Protein AF-A0A1S3XEK7-F1 (afdb_monomer)

pLDDT: mean 74.73, std 27.04, range [24.09, 97.88]

Secondary structure (DSSP, 8-state):
--SHHHHHHHHHHHHHHHH-TTHHHHTT-SSS-TTS------SSS-S---TT--SSS--TTS---EEE--GGGTTT--SEEEETTEEEEEEE--TTSSSS-SSP-EEEE-GGGSHHHHHHT-EEEE-HHHHHTTHHHHTT--SEEEE---TTS--GGGSTT------EEE-TTT--EEETTEEE--PPPS--SSSTTT---

Nearest PDB structures (foldseek):
  8hcn-assembly1_K  TM=9.826E-01  e=4.282E-17  Klebsiella pneumoniae
  1ejr-assembly1_C  TM=9.913E-01  e=5.909E-17  Klebsiella aerogenes
  1ejs-assembly1_C  TM=9.909E-01  e=7.645E-17  Klebsiella aerogenes
  1ejt-assembly1_C  TM=9.911E-01  e=9.274E-17  Klebsiella aerogenes
  1eju-assembly1_C  TM=9.910E-01  e=1.055E-16  Klebsiella aerogenes

Structure (mmCIF, N/CA/C/O backbone):
data_AF-A0A1S3XEK7-F1
#
_entry.id   AF-A0A1S3XEK7-F1
#
loop_
_atom_site.group_PDB
_atom_site.id
_atom_site.type_symbol
_atom_site.label_atom_id
_atom_site.label_alt_id
_atom_site.label_comp_id
_atom_site.label_asym_id
_atom_site.label_entity_id
_atom_site.label_seq_id
_atom_site.pdbx_PDB_ins_code
_atom_site.Cartn_x
_atom_site.Cartn_y
_atom_site.Cartn_z
_atom_site.occupancy
_atom_site.B_iso_or_equiv
_atom_site.auth_seq_id
_atom_site.auth_comp_id
_atom_site.auth_asym_id
_atom_site.auth_atom_id
_atom_site.pdbx_PDB_model_num
ATOM 1 N N . MET A 1 1 ? -27.966 4.116 4.583 1.00 33.41 1 MET A N 1
ATOM 2 C CA . MET A 1 1 ? -27.633 2.782 5.136 1.00 33.41 1 MET A CA 1
ATOM 3 C C . MET A 1 1 ? -26.175 2.331 4.922 1.00 33.41 1 MET A C 1
ATOM 5 O O . MET A 1 1 ? -25.874 1.219 5.317 1.00 33.41 1 MET A O 1
ATOM 9 N N . SER A 1 2 ? -25.241 3.147 4.391 1.00 30.66 2 SER A N 1
ATOM 10 C CA . SER A 1 2 ? -23.849 2.700 4.120 1.00 30.66 2 SER A CA 1
ATOM 11 C C . SER A 1 2 ? -22.734 3.461 4.865 1.00 30.66 2 SER A C 1
ATOM 13 O O . SER A 1 2 ? -21.561 3.276 4.548 1.00 30.66 2 SER A O 1
ATOM 15 N N . SER A 1 3 ? -23.076 4.343 5.813 1.00 28.08 3 SER A N 1
ATOM 16 C CA . SER A 1 3 ? -22.094 5.154 6.564 1.00 28.08 3 SER A CA 1
ATOM 17 C C . SER A 1 3 ? -21.688 4.497 7.894 1.00 28.08 3 SER A C 1
ATOM 19 O O . SER A 1 3 ? -20.526 4.533 8.288 1.00 28.08 3 SER A O 1
ATOM 21 N N . SER A 1 4 ? -22.626 3.806 8.547 1.00 29.47 4 SER A N 1
ATOM 22 C CA . SER A 1 4 ? -22.470 3.236 9.891 1.00 29.47 4 SER A CA 1
ATOM 23 C C . SER A 1 4 ? -21.501 2.050 9.944 1.00 29.47 4 SER A C 1
ATOM 25 O O . SER A 1 4 ? -20.769 1.894 10.913 1.00 29.47 4 SER A O 1
ATOM 27 N N . THR A 1 5 ? -21.434 1.242 8.882 1.00 31.62 5 THR A N 1
ATOM 28 C CA . THR A 1 5 ? -20.577 0.045 8.818 1.00 31.62 5 THR A CA 1
ATOM 29 C C . THR A 1 5 ? -19.085 0.394 8.777 1.00 31.62 5 THR A C 1
ATOM 31 O O . THR A 1 5 ? -18.277 -0.289 9.396 1.00 31.62 5 THR A O 1
ATOM 34 N N . LYS A 1 6 ? -18.719 1.511 8.129 1.00 28.88 6 LYS A N 1
ATOM 35 C CA . LYS A 1 6 ? -17.324 1.984 8.057 1.00 28.88 6 LYS A CA 1
ATOM 36 C C . LYS A 1 6 ? -16.816 2.533 9.396 1.00 28.88 6 LYS A C 1
ATOM 38 O O . LYS A 1 6 ? -15.627 2.449 9.692 1.00 28.88 6 LYS A O 1
ATOM 43 N N . PHE A 1 7 ? -17.711 3.077 10.221 1.00 29.92 7 PHE A N 1
ATOM 44 C CA . PHE A 1 7 ? -17.360 3.604 11.541 1.00 29.92 7 PHE A CA 1
ATOM 45 C C . PHE A 1 7 ? -17.048 2.472 12.536 1.00 29.92 7 PHE A C 1
ATOM 47 O O . PHE A 1 7 ? -16.071 2.550 13.278 1.00 29.92 7 PHE A O 1
ATOM 54 N N . VAL A 1 8 ? -17.810 1.372 12.474 1.00 35.12 8 VAL A N 1
ATOM 55 C CA . VAL A 1 8 ? -17.628 0.184 13.330 1.00 35.12 8 VAL A CA 1
ATOM 56 C C . VAL A 1 8 ? -16.289 -0.517 13.060 1.00 35.12 8 VAL A C 1
ATOM 58 O O . VAL A 1 8 ? -15.579 -0.844 14.009 1.00 35.12 8 VAL A O 1
ATOM 61 N N . GLU A 1 9 ? -15.882 -0.667 11.794 1.00 31.70 9 GLU A N 1
ATOM 62 C CA . GLU A 1 9 ? -14.559 -1.220 11.444 1.00 31.70 9 GLU A CA 1
ATOM 63 C C . GLU A 1 9 ? -13.402 -0.351 11.970 1.00 31.70 9 GLU A C 1
ATOM 65 O O . GLU A 1 9 ? -12.377 -0.871 12.413 1.00 31.70 9 GLU A O 1
ATOM 70 N N . THR A 1 10 ? -13.586 0.973 11.995 1.00 32.81 10 THR A N 1
ATOM 71 C CA . THR A 1 10 ? -12.558 1.921 12.451 1.00 32.81 10 THR A CA 1
ATOM 72 C C . THR A 1 10 ? -12.412 1.913 13.981 1.00 32.81 10 THR A C 1
ATOM 74 O O . THR A 1 10 ? -11.294 1.907 14.494 1.00 32.81 10 THR A O 1
ATOM 77 N N . CYS A 1 11 ? -13.516 1.841 14.734 1.00 31.38 11 CYS A N 1
ATOM 78 C CA . CYS A 1 11 ? -13.481 1.783 16.202 1.00 31.38 11 CYS A CA 1
ATOM 79 C C . CYS A 1 11 ? -12.930 0.450 16.747 1.00 31.38 11 CYS A C 1
ATOM 81 O O . CYS A 1 11 ? -12.238 0.453 17.766 1.00 31.38 11 CYS A O 1
ATOM 83 N N . ILE A 1 12 ? -13.181 -0.677 16.064 1.00 38.84 12 ILE A N 1
ATOM 84 C CA . ILE A 1 12 ? -12.613 -1.990 16.429 1.00 38.84 12 ILE A CA 1
ATOM 85 C C . ILE A 1 12 ? -11.087 -1.981 16.273 1.00 38.84 12 ILE A C 1
ATOM 87 O O . ILE A 1 12 ? -10.377 -2.438 17.170 1.00 38.84 12 ILE A O 1
ATOM 91 N N . ALA A 1 13 ? -10.572 -1.400 15.183 1.00 33.53 13 ALA A N 1
ATOM 92 C CA . ALA A 1 13 ? -9.133 -1.260 14.973 1.00 33.53 13 ALA A CA 1
ATOM 93 C C . ALA A 1 13 ? -8.474 -0.417 16.082 1.00 33.53 13 ALA A C 1
ATOM 95 O O . ALA A 1 13 ? -7.437 -0.806 16.614 1.00 33.53 13 ALA A O 1
ATOM 96 N N . ILE A 1 14 ? -9.106 0.688 16.498 1.00 38.00 14 ILE A N 1
ATOM 97 C CA . ILE A 1 14 ? -8.559 1.588 17.529 1.00 38.00 14 ILE A CA 1
ATOM 98 C C . ILE A 1 14 ? -8.559 0.936 18.924 1.00 38.00 14 ILE A C 1
ATOM 100 O O . ILE A 1 14 ? -7.587 1.088 19.664 1.00 38.00 14 ILE A O 1
ATOM 104 N N . LYS A 1 15 ? -9.584 0.151 19.284 1.00 35.88 15 LYS A N 1
ATOM 105 C CA . LYS A 1 15 ? -9.630 -0.515 20.598 1.00 35.88 15 LYS A CA 1
ATOM 106 C C . LYS A 1 15 ? -8.654 -1.693 20.716 1.00 35.88 15 LYS A C 1
ATOM 108 O O . LYS A 1 15 ? -8.066 -1.896 21.776 1.00 35.88 15 LYS A O 1
ATOM 113 N N . LEU A 1 16 ? -8.409 -2.415 19.618 1.00 34.44 16 LEU A N 1
ATOM 114 C CA . LEU A 1 16 ? -7.315 -3.394 19.532 1.00 34.44 16 LEU A CA 1
ATOM 115 C C . LEU A 1 16 ? -5.938 -2.721 19.666 1.00 34.44 16 LEU A C 1
ATOM 117 O O . LEU A 1 16 ? -5.034 -3.287 20.273 1.00 34.44 16 LEU A O 1
ATOM 121 N N . LEU A 1 17 ? -5.791 -1.487 19.178 1.00 36.00 17 LEU A N 1
ATOM 122 C CA . LEU A 1 17 ? -4.571 -0.689 19.320 1.00 36.00 17 LEU A CA 1
ATOM 123 C C . LEU A 1 17 ? -4.304 -0.222 20.768 1.00 36.00 17 LEU A C 1
ATOM 125 O O . LEU A 1 17 ? -3.143 -0.177 21.171 1.00 36.00 17 LEU A O 1
ATOM 129 N N . GLU A 1 18 ? -5.330 0.056 21.583 1.00 33.62 18 GLU A N 1
ATOM 130 C CA . GLU A 1 18 ? -5.148 0.464 22.993 1.00 33.62 18 GLU A CA 1
ATOM 131 C C . GLU A 1 18 ? -4.787 -0.694 23.943 1.00 33.62 18 GLU A C 1
ATOM 133 O O . GLU A 1 18 ? -4.050 -0.488 24.913 1.00 33.62 18 GLU A O 1
ATOM 138 N N . SER A 1 19 ? -5.232 -1.924 23.659 1.00 33.44 19 SER A N 1
ATOM 139 C CA . SER A 1 19 ? -4.828 -3.115 24.428 1.00 33.44 19 SER A CA 1
ATOM 140 C C . SER A 1 19 ? -3.417 -3.612 24.087 1.00 33.44 19 SER A C 1
ATOM 142 O O . SER A 1 19 ? -2.831 -4.367 24.862 1.00 33.44 19 SER A O 1
ATOM 144 N N . LEU A 1 20 ? -2.823 -3.146 22.982 1.00 33.88 20 LEU A N 1
ATOM 145 C CA . LEU A 1 20 ? -1.442 -3.437 22.607 1.00 33.88 20 LEU A CA 1
ATOM 146 C C . LEU A 1 20 ? -0.503 -2.263 22.925 1.00 33.88 20 LEU A C 1
ATOM 148 O O . LEU A 1 20 ? 0.127 -1.671 22.049 1.00 33.88 20 LEU A O 1
ATOM 152 N N . LYS A 1 21 ? -0.238 -2.047 24.219 1.00 28.47 21 LYS A N 1
ATOM 153 C CA . LYS A 1 21 ? 0.948 -1.290 24.686 1.00 28.47 21 LYS A CA 1
ATOM 154 C C . LYS A 1 21 ? 2.297 -1.925 24.266 1.00 28.47 21 LYS A C 1
ATOM 156 O O . LYS A 1 21 ? 3.353 -1.417 24.621 1.00 28.47 21 LYS A O 1
ATOM 161 N N . VAL A 1 22 ? 2.269 -3.003 23.476 1.00 29.80 22 VAL A N 1
ATOM 162 C CA . VAL A 1 22 ? 3.425 -3.721 22.916 1.00 29.80 22 VAL A CA 1
ATOM 163 C C . VAL A 1 22 ? 3.725 -3.317 21.455 1.00 29.80 22 VAL A C 1
ATOM 165 O O . VAL A 1 22 ? 4.853 -3.480 20.996 1.00 29.80 22 VAL A O 1
ATOM 168 N N . VAL A 1 23 ? 2.786 -2.699 20.720 1.00 32.09 23 VAL A N 1
ATOM 169 C CA . VAL A 1 23 ? 2.942 -2.462 19.261 1.00 32.09 23 VAL A CA 1
ATOM 170 C C . VAL A 1 23 ? 3.933 -1.354 18.904 1.00 32.09 23 VAL A C 1
ATOM 172 O O . VAL A 1 23 ? 4.535 -1.404 17.833 1.00 32.09 23 VAL A O 1
ATOM 175 N N . ILE A 1 24 ? 4.205 -0.408 19.807 1.00 29.20 24 ILE A N 1
ATOM 176 C CA . ILE A 1 24 ? 5.225 0.626 19.556 1.00 29.20 24 ILE A CA 1
ATOM 177 C C . ILE A 1 24 ? 6.644 0.022 19.567 1.00 29.20 24 ILE A C 1
ATOM 179 O O . ILE A 1 24 ? 7.537 0.539 18.901 1.00 29.20 24 ILE A O 1
ATOM 183 N N . LEU A 1 25 ? 6.847 -1.125 20.228 1.00 25.56 25 LEU A N 1
ATOM 184 C CA . LEU A 1 25 ? 8.133 -1.830 20.230 1.00 25.56 25 LEU A CA 1
ATOM 185 C C . LEU A 1 25 ? 8.251 -2.890 19.119 1.00 25.56 25 LEU A C 1
ATOM 187 O O . LEU A 1 25 ? 9.360 -3.263 18.741 1.00 25.56 25 LEU A O 1
ATOM 191 N N . SER A 1 26 ? 7.136 -3.350 18.544 1.00 26.06 26 SER A N 1
ATOM 192 C CA . SER A 1 26 ? 7.134 -4.402 17.514 1.00 26.06 26 SER A CA 1
ATOM 193 C C . SER A 1 26 ? 7.458 -3.917 16.096 1.00 26.06 26 SER A C 1
ATOM 195 O O . SER A 1 26 ? 7.700 -4.743 15.219 1.00 26.06 26 SER A O 1
ATOM 197 N N . PHE A 1 27 ? 7.540 -2.605 15.858 1.00 28.20 27 PHE A N 1
ATOM 198 C CA . PHE A 1 27 ? 7.990 -2.053 14.570 1.00 28.20 27 PHE A CA 1
ATOM 199 C C . PHE A 1 27 ? 9.518 -1.909 14.448 1.00 28.20 27 PHE A C 1
ATOM 201 O O . PHE A 1 27 ? 10.033 -1.645 13.365 1.00 28.20 27 PHE A O 1
ATOM 208 N N . VAL A 1 28 ? 10.264 -2.165 15.530 1.00 28.28 28 VAL A N 1
ATOM 209 C CA . VAL A 1 28 ? 11.740 -2.094 15.585 1.00 28.28 28 VAL A CA 1
ATOM 210 C C . VAL A 1 28 ? 12.424 -3.256 14.829 1.00 28.28 28 VAL A C 1
ATOM 212 O O . VAL A 1 28 ? 13.635 -3.254 14.615 1.00 28.28 28 VAL A O 1
ATOM 215 N N . ILE A 1 29 ? 11.671 -4.243 14.341 1.00 26.50 29 ILE A N 1
ATOM 216 C CA . ILE A 1 29 ? 12.210 -5.490 13.783 1.00 26.50 29 ILE A CA 1
ATOM 217 C C . ILE A 1 29 ? 12.007 -5.555 12.262 1.00 26.50 29 ILE A C 1
ATOM 219 O O . ILE A 1 29 ? 11.278 -6.406 11.773 1.00 26.50 29 ILE A O 1
ATOM 223 N N . ILE A 1 30 ? 12.641 -4.675 11.482 1.00 30.67 30 ILE A N 1
ATOM 224 C CA . ILE A 1 30 ? 12.821 -4.937 10.032 1.00 30.67 30 ILE A CA 1
ATOM 225 C C . ILE A 1 30 ? 14.279 -4.758 9.571 1.00 30.67 30 ILE A C 1
ATOM 227 O O . ILE A 1 30 ? 14.664 -5.342 8.565 1.00 30.67 30 ILE A O 1
ATOM 231 N N . VAL A 1 31 ? 15.155 -4.090 10.336 1.00 27.31 31 VAL A N 1
ATOM 232 C CA . VAL A 1 31 ? 16.561 -3.888 9.908 1.00 27.31 31 VAL A CA 1
ATOM 233 C C . VAL A 1 31 ? 17.585 -4.771 10.649 1.00 27.31 31 VAL A C 1
ATOM 235 O O . VAL A 1 31 ? 18.685 -4.962 10.146 1.00 27.31 31 VAL A O 1
ATOM 238 N N . LEU A 1 32 ? 17.239 -5.418 11.772 1.00 24.09 32 LEU A N 1
ATOM 239 C CA . LEU A 1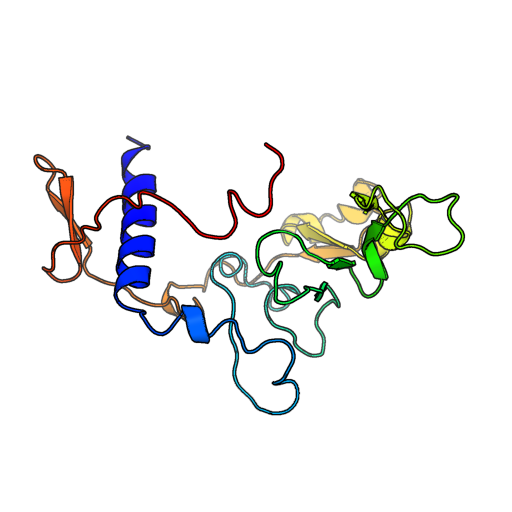 32 ? 18.185 -6.265 12.537 1.00 24.09 32 LEU A CA 1
ATOM 240 C C . LEU A 1 32 ? 17.813 -7.753 12.656 1.00 24.09 32 LEU A C 1
ATOM 242 O O . LEU A 1 32 ? 18.533 -8.510 13.301 1.00 24.09 32 LEU A O 1
ATOM 246 N N . LYS A 1 33 ? 16.732 -8.216 12.016 1.00 26.70 33 LYS A N 1
ATOM 247 C CA . LYS A 1 33 ? 16.270 -9.614 12.136 1.00 26.70 33 LYS A CA 1
ATOM 248 C C . LYS A 1 33 ? 16.207 -10.353 10.802 1.00 26.70 33 LYS A C 1
ATOM 250 O O . LYS A 1 33 ? 15.318 -11.153 10.554 1.00 26.70 33 LYS A O 1
ATOM 255 N N . ALA A 1 34 ? 17.227 -10.136 9.974 1.00 28.00 34 ALA A N 1
ATOM 256 C CA . ALA A 1 34 ? 17.524 -10.984 8.820 1.00 28.00 34 ALA A CA 1
ATOM 257 C C . ALA A 1 34 ? 18.164 -12.346 9.205 1.00 28.00 34 ALA A C 1
ATOM 259 O O . ALA A 1 34 ? 18.600 -13.075 8.321 1.00 28.00 34 ALA A O 1
ATOM 260 N N . LEU A 1 35 ? 18.220 -12.715 10.497 1.00 29.91 35 LEU A N 1
ATOM 261 C CA . LEU A 1 35 ? 18.804 -13.985 10.973 1.00 29.91 35 LEU A CA 1
ATOM 262 C C . LEU A 1 35 ? 17.929 -14.797 11.946 1.00 29.91 35 LEU A C 1
ATOM 264 O O . LEU A 1 35 ? 18.401 -15.779 12.510 1.00 29.91 35 LEU A O 1
ATOM 268 N N . SER A 1 36 ? 16.656 -14.458 12.161 1.00 26.69 36 SER A N 1
ATOM 269 C CA . SER A 1 36 ? 15.801 -15.303 13.004 1.00 26.69 36 SER A CA 1
ATOM 270 C C . SER A 1 36 ? 14.335 -15.154 12.628 1.00 26.69 36 SER A C 1
ATOM 272 O O . SER A 1 36 ? 13.773 -14.067 12.715 1.00 26.69 36 SER A O 1
ATOM 274 N N . SER A 1 37 ? 13.764 -16.272 12.175 1.00 36.97 37 SER A N 1
ATOM 275 C CA . SER A 1 37 ? 12.335 -16.572 12.087 1.00 36.97 37 SER A CA 1
ATOM 276 C C . SER A 1 37 ? 11.476 -15.708 13.016 1.00 36.97 37 SER A C 1
ATOM 278 O O . SER A 1 37 ? 11.526 -15.907 14.223 1.00 36.97 37 SER A O 1
ATOM 280 N N . GLU A 1 38 ? 10.689 -14.785 12.456 1.00 31.55 38 GLU A N 1
ATOM 281 C CA . GLU A 1 38 ? 9.268 -14.564 12.780 1.00 31.55 38 GLU A CA 1
ATOM 282 C C . GLU A 1 38 ? 8.710 -13.353 12.021 1.00 31.55 38 GLU A C 1
ATOM 284 O O . GLU A 1 38 ? 9.381 -12.347 11.799 1.00 31.55 38 GLU A O 1
ATOM 289 N N . LYS A 1 39 ? 7.474 -13.519 11.544 1.00 33.12 39 LYS A N 1
ATOM 290 C CA . LYS A 1 39 ? 6.800 -12.708 10.526 1.00 33.12 39 LYS A CA 1
ATOM 291 C C . LYS A 1 39 ? 5.997 -11.581 11.182 1.00 33.12 39 LYS A C 1
ATOM 293 O O . LYS A 1 39 ? 5.212 -11.849 12.084 1.00 33.12 39 LYS A O 1
ATOM 298 N N . SER A 1 40 ? 6.120 -10.357 10.669 1.00 29.19 40 SER A N 1
ATOM 299 C CA . SER A 1 40 ? 5.203 -9.246 10.955 1.00 29.19 40 SER A CA 1
ATOM 300 C C . SER A 1 40 ? 4.883 -8.464 9.678 1.00 29.19 40 SER A C 1
ATOM 302 O O . SER A 1 40 ? 5.711 -8.393 8.772 1.00 29.19 40 SER A O 1
ATOM 304 N N . SER A 1 41 ? 3.689 -7.861 9.676 1.00 32.47 41 SER A N 1
ATOM 305 C CA . SER A 1 41 ? 2.974 -7.127 8.622 1.00 32.47 41 SER A CA 1
ATOM 306 C C . SER A 1 41 ? 2.089 -7.999 7.724 1.00 32.47 41 SER A C 1
ATOM 308 O O . SER A 1 41 ? 2.614 -8.720 6.881 1.00 32.47 41 SER A O 1
ATOM 310 N N . THR A 1 42 ? 0.751 -7.948 7.906 1.00 36.56 42 THR A N 1
ATOM 311 C CA . THR A 1 42 ? -0.239 -7.516 6.875 1.00 36.56 42 THR A CA 1
ATOM 312 C C . THR A 1 42 ? -1.701 -7.869 7.163 1.00 36.56 42 THR A C 1
ATOM 314 O O . THR A 1 42 ? -2.016 -8.948 7.655 1.00 36.56 42 THR A O 1
ATOM 317 N N . SER A 1 43 ? -2.606 -6.944 6.809 1.00 32.72 43 SER A N 1
ATOM 318 C CA . SER A 1 43 ? -4.068 -7.134 6.892 1.00 32.72 43 SER A CA 1
ATOM 319 C C . SER A 1 43 ? -4.829 -6.674 5.637 1.00 32.72 43 SER A C 1
ATOM 321 O O . SER A 1 43 ? -6.007 -6.990 5.508 1.00 32.72 43 SER A O 1
ATOM 323 N N . THR A 1 44 ? -4.198 -5.968 4.690 1.00 32.78 44 THR A N 1
ATOM 324 C CA . THR A 1 44 ? -4.919 -5.324 3.568 1.00 32.78 44 THR A CA 1
ATOM 325 C C . THR A 1 44 ? -4.908 -6.137 2.265 1.00 32.78 44 THR A C 1
ATOM 327 O O . THR A 1 44 ? -5.681 -5.841 1.359 1.00 32.78 44 THR A O 1
ATOM 330 N N . LEU A 1 45 ? -4.103 -7.200 2.155 1.00 33.53 45 LEU A N 1
ATOM 331 C CA . LEU A 1 45 ? -3.905 -7.926 0.888 1.00 33.53 45 LEU A CA 1
ATOM 332 C C . LEU A 1 45 ? -4.237 -9.426 0.968 1.00 33.53 45 LEU A C 1
ATOM 334 O O . LEU A 1 45 ? -3.716 -10.226 0.202 1.00 33.53 45 LEU A O 1
ATOM 338 N N . ILE A 1 46 ? -5.147 -9.817 1.868 1.00 35.75 46 ILE A N 1
ATOM 339 C CA . ILE A 1 46 ? -5.527 -11.232 2.064 1.00 35.75 46 ILE A CA 1
ATOM 340 C C . ILE A 1 46 ? -6.769 -11.657 1.253 1.00 35.75 46 ILE A C 1
ATOM 342 O O . ILE A 1 46 ? -7.017 -12.844 1.099 1.00 35.75 46 ILE A O 1
ATOM 346 N N . VAL A 1 47 ? -7.529 -10.751 0.628 1.00 30.33 47 VAL A N 1
ATOM 347 C CA . VAL A 1 47 ? -8.809 -11.152 -0.011 1.00 30.33 47 VAL A CA 1
ATOM 348 C C . VAL A 1 47 ? -8.661 -11.709 -1.443 1.00 30.33 47 VAL A C 1
ATOM 350 O O . VAL A 1 47 ? -9.655 -12.044 -2.080 1.00 30.33 47 VAL A O 1
ATOM 353 N N . ILE A 1 48 ? -7.445 -11.881 -1.979 1.00 31.47 48 ILE A N 1
ATOM 354 C CA . ILE A 1 48 ? -7.260 -12.427 -3.336 1.00 31.47 48 ILE A CA 1
ATOM 355 C C . ILE A 1 48 ? -6.122 -13.462 -3.389 1.00 31.47 48 ILE A C 1
ATOM 357 O O . ILE A 1 48 ? -5.082 -13.199 -3.977 1.00 31.47 48 ILE A O 1
ATOM 361 N N . ASP A 1 49 ? -6.279 -14.645 -2.793 1.00 34.12 49 ASP A N 1
ATOM 362 C CA . ASP A 1 49 ? -5.251 -15.706 -2.807 1.00 34.12 49 ASP A CA 1
ATOM 363 C C . ASP A 1 49 ? -5.042 -16.330 -4.199 1.00 34.12 49 ASP A C 1
ATOM 365 O O . ASP A 1 49 ? -5.248 -17.505 -4.450 1.00 34.12 49 ASP A O 1
ATOM 369 N N . SER A 1 50 ? -4.526 -15.574 -5.154 1.00 31.72 50 SER A N 1
ATOM 370 C CA . SER A 1 50 ? -3.576 -16.223 -6.049 1.00 31.72 50 SER A CA 1
ATOM 371 C C . SER A 1 50 ? -2.421 -16.628 -5.156 1.00 31.72 50 SER A C 1
ATOM 373 O O . SER A 1 50 ? -1.902 -15.758 -4.456 1.00 31.72 50 SER A O 1
ATOM 375 N N . SER A 1 51 ? -1.981 -17.883 -5.206 1.00 29.00 51 SER A N 1
ATOM 376 C CA . SER A 1 51 ? -0.875 -18.457 -4.413 1.00 29.00 51 SER A CA 1
ATOM 377 C C . SER A 1 51 ? 0.497 -17.787 -4.667 1.00 29.00 51 SER A C 1
ATOM 379 O O . SER A 1 51 ? 1.558 -18.352 -4.429 1.00 29.00 51 SER A O 1
ATOM 381 N N . PHE A 1 52 ? 0.457 -16.571 -5.202 1.00 36.09 52 PHE A N 1
ATOM 382 C CA . PHE A 1 52 ? 1.473 -15.696 -5.725 1.00 36.09 52 PHE A CA 1
ATOM 383 C C . PHE A 1 52 ? 1.036 -14.214 -5.617 1.00 36.09 52 PHE A C 1
ATOM 385 O O . PHE A 1 52 ? 1.351 -13.404 -6.490 1.00 36.09 52 PHE A O 1
ATOM 392 N N . ILE A 1 53 ? 0.335 -13.797 -4.550 1.00 35.72 53 ILE A N 1
ATOM 393 C CA . ILE A 1 53 ? 0.390 -12.378 -4.173 1.00 35.72 53 ILE A CA 1
ATOM 394 C C . ILE A 1 53 ? 1.830 -12.095 -3.726 1.00 35.72 53 ILE A C 1
ATOM 396 O O . ILE A 1 53 ? 2.297 -12.463 -2.640 1.00 35.72 53 ILE A O 1
ATOM 400 N N . LEU A 1 54 ? 2.547 -11.450 -4.636 1.00 35.84 54 LEU A N 1
ATOM 401 C CA . LEU A 1 54 ? 3.972 -11.149 -4.583 1.00 35.84 54 LEU A CA 1
ATOM 402 C C . LEU A 1 54 ? 4.351 -10.030 -3.609 1.00 35.84 54 LEU A C 1
ATOM 404 O O . LEU A 1 54 ? 5.511 -9.650 -3.537 1.00 35.84 54 LEU A O 1
ATOM 408 N N . LEU A 1 55 ? 3.395 -9.527 -2.843 1.00 46.47 55 LEU A N 1
ATOM 409 C CA . LEU A 1 55 ? 3.539 -8.353 -2.005 1.00 46.47 55 LEU A CA 1
ATOM 410 C C . LEU A 1 55 ? 2.848 -8.634 -0.684 1.00 46.47 55 LEU A C 1
ATOM 412 O O . LEU A 1 55 ? 1.627 -8.715 -0.676 1.00 46.47 55 LEU A O 1
ATOM 416 N N . ASP A 1 56 ? 3.651 -8.893 0.353 1.00 51.88 56 ASP A N 1
ATOM 417 C CA . ASP A 1 56 ? 3.357 -8.522 1.752 1.00 51.88 56 ASP A CA 1
ATOM 418 C C . ASP A 1 56 ? 4.322 -9.166 2.760 1.00 51.88 56 ASP A C 1
ATOM 420 O O . ASP A 1 56 ? 4.604 -8.596 3.808 1.00 51.88 56 ASP A O 1
ATOM 424 N N . ILE A 1 57 ? 4.928 -10.307 2.419 1.00 58.12 57 ILE A N 1
ATOM 425 C CA . ILE A 1 57 ? 5.997 -10.927 3.217 1.00 58.12 57 ILE A CA 1
ATOM 426 C C . ILE A 1 57 ? 7.245 -11.026 2.352 1.00 58.12 57 ILE A C 1
ATOM 428 O O . ILE A 1 57 ? 7.175 -11.538 1.232 1.00 58.12 57 ILE 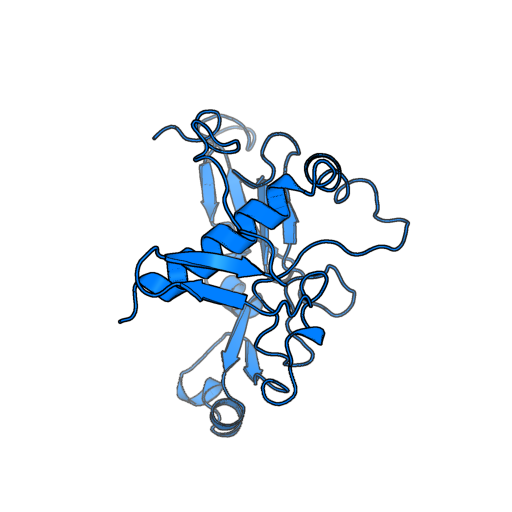A O 1
ATOM 432 N N . LEU A 1 58 ? 8.385 -10.587 2.889 1.00 69.81 58 LEU A N 1
ATOM 433 C CA . LEU A 1 58 ? 9.688 -10.843 2.283 1.00 69.81 58 LEU A CA 1
ATOM 434 C C . LEU A 1 58 ? 9.943 -12.348 2.282 1.00 69.81 58 LEU A C 1
ATOM 436 O O . LEU A 1 58 ? 10.245 -12.949 3.311 1.00 69.81 58 LEU A O 1
ATOM 440 N N . GLN A 1 59 ? 9.764 -12.965 1.120 1.00 74.56 59 GLN A N 1
ATOM 441 C CA . GLN A 1 59 ? 9.899 -14.399 0.939 1.00 74.56 59 GLN A CA 1
ATOM 442 C C . GLN A 1 59 ? 10.593 -14.688 -0.388 1.00 74.56 59 GLN A C 1
ATOM 444 O O . GLN A 1 59 ? 10.318 -14.053 -1.406 1.00 74.56 59 GLN A O 1
ATOM 449 N N . VAL A 1 60 ? 11.481 -15.679 -0.375 1.00 82.44 60 VAL A N 1
ATOM 450 C CA . VAL A 1 60 ? 12.142 -16.176 -1.586 1.00 82.44 60 VAL A CA 1
ATOM 451 C C . VAL A 1 60 ? 11.094 -16.655 -2.593 1.00 82.44 60 VAL A C 1
ATOM 453 O O . VAL A 1 60 ? 10.095 -17.268 -2.221 1.00 82.44 60 VAL A O 1
ATOM 456 N N . GLY A 1 61 ? 11.321 -16.355 -3.872 1.00 82.25 61 GLY A N 1
ATOM 457 C CA . GLY A 1 61 ? 10.388 -16.662 -4.958 1.00 82.25 61 GLY A CA 1
ATOM 458 C C . GLY A 1 61 ? 9.328 -15.585 -5.188 1.00 82.25 61 GLY A C 1
ATOM 459 O O . GLY A 1 61 ? 8.599 -15.676 -6.176 1.00 82.25 61 GLY A O 1
ATOM 460 N N . LYS A 1 62 ? 9.266 -14.550 -4.331 1.00 80.56 62 LYS A N 1
ATOM 461 C CA . LYS A 1 62 ? 8.406 -13.388 -4.556 1.00 80.56 62 LYS A CA 1
ATOM 462 C C . LYS A 1 62 ? 9.087 -12.271 -5.360 1.00 80.56 62 LYS A C 1
ATOM 464 O O . LYS A 1 62 ? 10.306 -12.251 -5.514 1.00 80.56 62 LYS A O 1
ATOM 469 N N . LEU A 1 63 ? 8.290 -11.348 -5.904 1.00 82.12 63 LEU A N 1
ATOM 470 C CA . LEU A 1 63 ? 8.755 -10.195 -6.661 1.00 82.12 63 LEU A CA 1
ATOM 471 C C . LEU A 1 63 ? 9.471 -9.284 -5.678 1.00 82.12 63 LEU A C 1
ATOM 473 O O . LEU A 1 63 ? 8.986 -9.067 -4.568 1.00 82.12 63 LEU A O 1
ATOM 477 N N . ALA A 1 64 ? 10.624 -8.768 -6.084 1.00 87.25 64 ALA A N 1
ATOM 478 C CA . ALA A 1 64 ? 11.432 -7.890 -5.253 1.00 87.25 64 ALA A CA 1
ATOM 479 C C . ALA A 1 64 ? 10.830 -6.477 -5.213 1.00 87.25 64 ALA A C 1
ATOM 481 O O . ALA A 1 64 ? 11.401 -5.520 -5.734 1.00 87.25 64 ALA A O 1
ATOM 482 N N . ASP A 1 65 ? 9.650 -6.372 -4.615 1.00 85.50 65 ASP A N 1
ATOM 483 C CA . ASP A 1 65 ? 8.985 -5.117 -4.326 1.00 85.50 65 ASP A CA 1
ATOM 484 C C . ASP A 1 65 ? 9.222 -4.761 -2.860 1.00 85.50 65 ASP A C 1
ATOM 486 O O . ASP A 1 65 ? 8.667 -5.381 -1.953 1.00 85.50 65 ASP A O 1
ATOM 490 N N . LEU A 1 66 ? 10.095 -3.787 -2.630 1.00 85.75 66 LEU A N 1
ATOM 491 C CA . LEU A 1 66 ? 10.625 -3.463 -1.310 1.00 85.75 66 LEU A CA 1
ATOM 492 C C . LEU A 1 66 ? 10.516 -1.964 -1.065 1.00 85.75 66 LEU A C 1
ATOM 494 O O . LEU A 1 66 ? 10.611 -1.160 -1.992 1.00 85.75 66 LEU A O 1
ATOM 498 N N . VAL A 1 67 ? 10.388 -1.580 0.199 1.00 88.00 67 VAL A N 1
ATOM 499 C CA . VAL A 1 67 ? 10.473 -0.179 0.610 1.00 88.00 67 VAL A CA 1
ATOM 500 C C . VAL A 1 67 ? 11.554 -0.052 1.668 1.00 88.00 67 VAL A C 1
ATOM 502 O O . VAL A 1 67 ? 11.545 -0.774 2.664 1.00 88.00 67 VAL A O 1
ATOM 505 N N . VAL A 1 68 ? 12.487 0.866 1.438 1.00 86.44 68 VAL A N 1
ATOM 506 C CA . VAL A 1 68 ? 13.589 1.159 2.353 1.00 86.44 68 VAL A CA 1
ATOM 507 C C . VAL A 1 68 ? 13.241 2.403 3.156 1.00 86.44 68 VAL A C 1
ATOM 509 O O . VAL A 1 68 ? 12.768 3.403 2.610 1.00 86.44 68 VAL A O 1
ATOM 512 N N . TRP A 1 69 ? 13.489 2.339 4.460 1.00 87.69 69 TRP A N 1
ATOM 513 C CA . TRP A 1 69 ? 13.132 3.382 5.410 1.00 87.69 69 TRP A CA 1
ATOM 514 C C . TRP A 1 69 ? 14.325 3.763 6.274 1.00 87.69 69 TRP A C 1
ATOM 516 O O . TRP A 1 69 ? 15.032 2.893 6.783 1.00 87.69 69 TRP A O 1
ATOM 526 N N . LYS A 1 70 ? 14.455 5.062 6.556 1.00 78.00 70 LYS A N 1
ATOM 527 C CA . LYS A 1 70 ? 15.160 5.510 7.759 1.00 78.00 70 LYS A CA 1
ATOM 528 C C . LYS A 1 70 ? 14.250 5.268 8.962 1.00 78.00 70 LYS A C 1
ATOM 530 O O . LYS A 1 70 ? 13.087 5.672 8.892 1.00 78.00 70 LYS A O 1
ATOM 535 N N . PRO A 1 71 ? 14.741 4.688 10.074 1.00 86.25 71 PRO A N 1
ATOM 536 C CA . PRO A 1 71 ? 13.911 4.437 11.254 1.00 86.25 71 PRO A CA 1
ATOM 537 C C . PRO A 1 71 ? 13.153 5.676 11.752 1.00 86.25 71 PRO A C 1
ATOM 539 O O . PRO A 1 71 ? 11.985 5.578 12.109 1.00 86.25 71 PRO A O 1
ATOM 542 N N . SER A 1 72 ? 13.770 6.860 11.692 1.00 88.69 72 SER A N 1
ATOM 543 C CA . SER A 1 72 ? 13.149 8.127 12.106 1.00 88.69 72 SER A CA 1
ATOM 544 C C . SER A 1 72 ? 11.988 8.593 11.220 1.00 88.69 72 SER A C 1
ATOM 546 O O . SER A 1 72 ? 11.198 9.424 11.661 1.00 88.69 72 SER A O 1
ATOM 548 N N . PHE A 1 73 ? 11.860 8.067 9.999 1.00 83.06 73 PHE A N 1
ATOM 549 C CA . PHE A 1 73 ? 10.803 8.401 9.037 1.00 83.06 73 PHE A CA 1
ATOM 550 C C . PHE A 1 73 ? 9.866 7.224 8.741 1.00 83.06 73 PHE A C 1
ATOM 552 O O . PHE A 1 73 ? 9.000 7.333 7.867 1.00 83.06 73 PHE A O 1
ATOM 559 N N . PHE A 1 74 ? 10.035 6.101 9.445 1.00 87.56 74 PHE A N 1
ATOM 560 C CA . PHE A 1 74 ? 9.269 4.883 9.223 1.00 87.56 74 PHE A CA 1
ATOM 561 C C . PHE A 1 74 ? 7.757 5.146 9.306 1.00 87.56 74 PHE A C 1
ATOM 563 O O . PHE A 1 74 ? 7.269 5.733 10.268 1.00 87.56 74 PHE A O 1
ATOM 570 N N . GLY A 1 75 ? 7.020 4.727 8.274 1.00 83.06 75 GLY A N 1
ATOM 571 C CA . GLY A 1 75 ? 5.572 4.922 8.162 1.00 83.06 75 GLY A CA 1
ATOM 572 C C . GLY A 1 75 ? 5.131 6.303 7.659 1.00 83.06 75 GLY A C 1
ATOM 573 O O . GLY A 1 75 ? 3.976 6.443 7.275 1.00 83.06 75 GLY A O 1
ATOM 574 N N . ALA A 1 76 ? 6.024 7.301 7.606 1.00 90.81 76 ALA A N 1
ATOM 575 C CA . ALA A 1 76 ? 5.709 8.645 7.108 1.00 90.81 76 ALA A CA 1
ATOM 576 C C . ALA A 1 76 ? 6.268 8.910 5.701 1.00 90.81 76 ALA A C 1
ATOM 578 O O . ALA A 1 76 ? 5.507 9.168 4.771 1.00 90.81 76 ALA A O 1
ATOM 579 N N . LYS A 1 77 ? 7.598 8.863 5.535 1.00 89.81 77 LYS A N 1
ATOM 580 C CA . LYS A 1 77 ? 8.278 9.143 4.257 1.00 89.81 77 LYS A CA 1
ATOM 581 C C . LYS A 1 77 ? 9.397 8.125 3.984 1.00 89.81 77 LYS A C 1
ATOM 583 O O . LYS A 1 77 ? 10.409 8.156 4.684 1.00 89.81 77 LYS A O 1
ATOM 588 N N . PRO A 1 78 ? 9.247 7.219 3.003 1.00 89.94 78 PRO A N 1
ATOM 589 C CA . PRO A 1 78 ? 10.286 6.240 2.699 1.00 89.94 78 PRO A CA 1
ATOM 590 C C . PRO A 1 78 ? 11.514 6.905 2.074 1.00 89.94 78 PRO A C 1
ATOM 592 O O . PRO A 1 78 ? 11.435 8.008 1.538 1.00 89.94 78 PRO A O 1
ATOM 595 N N . GLU A 1 79 ? 12.654 6.219 2.129 1.00 86.69 79 GLU A N 1
ATOM 596 C CA . GLU A 1 79 ? 13.874 6.655 1.445 1.00 86.69 79 GLU A CA 1
ATOM 597 C C . GLU A 1 79 ? 13.869 6.223 -0.021 1.00 86.69 79 GLU A C 1
ATOM 599 O O . GLU A 1 79 ? 14.236 6.997 -0.904 1.00 86.69 79 GLU A O 1
ATOM 604 N N . MET A 1 80 ? 13.401 5.001 -0.281 1.00 88.94 80 MET A N 1
ATOM 605 C CA . MET A 1 80 ? 13.420 4.394 -1.605 1.00 88.94 80 MET A CA 1
ATOM 606 C C . MET A 1 80 ? 12.315 3.349 -1.753 1.00 88.94 80 MET A C 1
ATOM 608 O O . MET A 1 80 ? 12.013 2.609 -0.817 1.00 88.94 80 MET A O 1
ATOM 612 N N . VAL A 1 81 ? 11.748 3.259 -2.954 1.00 91.06 81 VAL A N 1
ATOM 613 C CA . VAL A 1 81 ? 10.794 2.226 -3.362 1.00 91.06 81 VAL A CA 1
ATOM 614 C C . VAL A 1 81 ? 11.397 1.427 -4.510 1.00 91.06 81 VAL A C 1
ATOM 616 O O . VAL A 1 81 ? 11.708 1.968 -5.575 1.00 91.06 81 VAL A O 1
ATOM 619 N N . ILE A 1 82 ? 11.536 0.127 -4.292 1.00 86.94 82 ILE A N 1
ATOM 620 C CA . ILE A 1 82 ? 12.039 -0.852 -5.248 1.00 86.94 82 ILE A CA 1
ATOM 621 C C . ILE A 1 82 ? 10.836 -1.620 -5.790 1.00 86.94 82 ILE A C 1
ATOM 623 O O . ILE A 1 82 ? 9.994 -2.083 -5.024 1.00 86.94 82 ILE A O 1
ATOM 627 N N . LYS A 1 83 ? 10.753 -1.746 -7.112 1.00 86.62 83 LYS A N 1
ATOM 628 C CA . LYS A 1 83 ? 9.711 -2.483 -7.823 1.00 86.62 83 LYS A CA 1
ATOM 629 C C . LYS A 1 83 ? 10.379 -3.480 -8.761 1.00 86.62 83 LYS A C 1
ATOM 631 O O . LYS A 1 83 ? 11.196 -3.082 -9.591 1.00 86.62 83 LYS A O 1
ATOM 636 N N . GLY A 1 84 ? 10.060 -4.763 -8.626 1.00 87.75 84 GLY A N 1
ATOM 637 C CA . GLY A 1 84 ? 10.642 -5.826 -9.445 1.00 87.75 84 GLY A CA 1
ATOM 638 C C . GLY A 1 84 ? 12.173 -5.870 -9.405 1.00 87.75 84 GLY A C 1
ATOM 639 O O . GLY A 1 84 ? 12.793 -6.211 -10.404 1.00 87.75 84 GLY A O 1
ATOM 640 N N . GLY A 1 85 ? 12.786 -5.490 -8.279 1.00 87.44 85 GLY A N 1
ATOM 641 C CA . GLY A 1 85 ? 14.242 -5.459 -8.103 1.00 87.44 85 GLY A CA 1
ATOM 642 C C . GLY A 1 85 ? 14.937 -4.193 -8.615 1.00 87.44 85 GLY A C 1
ATOM 643 O O . GLY A 1 85 ? 16.153 -4.088 -8.495 1.00 87.44 85 GLY A O 1
ATOM 644 N N . VAL A 1 86 ? 14.195 -3.215 -9.143 1.00 92.56 86 VAL A N 1
ATOM 645 C CA . VAL A 1 86 ? 14.745 -1.946 -9.646 1.00 92.56 86 VAL A CA 1
ATOM 646 C C . VAL A 1 86 ? 14.153 -0.774 -8.874 1.00 92.56 86 VAL A C 1
ATOM 648 O O . VAL A 1 86 ? 12.970 -0.766 -8.539 1.00 92.56 86 VAL A O 1
ATOM 651 N N . ILE A 1 87 ? 14.960 0.251 -8.609 1.00 92.62 87 ILE A N 1
ATOM 652 C CA . ILE A 1 87 ? 14.496 1.465 -7.934 1.00 92.62 87 ILE A CA 1
ATOM 653 C C . ILE A 1 87 ? 13.475 2.178 -8.824 1.00 92.62 87 ILE A C 1
ATOM 655 O O . ILE A 1 87 ? 13.806 2.654 -9.913 1.00 92.62 87 ILE A O 1
ATOM 659 N N . ALA A 1 88 ? 12.234 2.257 -8.354 1.00 93.56 88 ALA A N 1
ATOM 660 C CA . ALA A 1 88 ? 11.151 2.951 -9.035 1.00 93.56 88 ALA A CA 1
ATOM 661 C C . ALA A 1 88 ? 11.048 4.406 -8.579 1.00 93.56 88 ALA A C 1
ATOM 663 O O . ALA A 1 88 ? 10.825 5.285 -9.404 1.00 93.56 88 ALA A O 1
ATOM 664 N N . TRP A 1 89 ? 11.242 4.669 -7.288 1.00 96.94 89 TRP A N 1
ATOM 665 C CA . TRP A 1 89 ? 11.219 6.014 -6.716 1.00 96.94 89 TRP A CA 1
ATOM 666 C C . TRP A 1 89 ? 12.258 6.130 -5.602 1.00 96.94 89 TRP A C 1
ATOM 668 O O . TRP A 1 89 ? 12.515 5.157 -4.894 1.00 96.94 89 TRP A O 1
ATOM 678 N N . SER A 1 90 ? 12.828 7.318 -5.414 1.00 96.38 90 SER A N 1
ATOM 679 C CA . SER A 1 90 ? 13.769 7.596 -4.321 1.00 96.38 90 SER A CA 1
ATOM 680 C C . SER A 1 90 ? 13.725 9.062 -3.911 1.00 96.38 90 SER A C 1
ATOM 682 O O . SER A 1 90 ? 13.426 9.924 -4.740 1.00 96.38 90 SER A O 1
ATOM 684 N N . ASN A 1 91 ? 14.083 9.344 -2.658 1.00 96.38 91 ASN A N 1
ATOM 685 C CA . ASN A 1 91 ? 14.441 10.694 -2.238 1.00 96.38 91 ASN A CA 1
ATOM 686 C C . ASN A 1 91 ? 15.703 11.122 -2.988 1.00 96.38 91 ASN A C 1
ATOM 688 O O . ASN A 1 91 ? 16.703 10.402 -2.986 1.00 96.38 91 ASN A O 1
ATOM 692 N N . MET A 1 92 ? 15.626 12.263 -3.663 1.00 96.81 92 MET A N 1
ATOM 693 C CA . MET A 1 92 ? 16.695 12.787 -4.501 1.00 96.81 92 MET A CA 1
ATOM 694 C C . MET A 1 92 ? 16.724 14.311 -4.417 1.00 96.81 92 MET A C 1
ATOM 696 O O . MET A 1 92 ? 15.690 14.969 -4.593 1.00 96.81 92 MET A O 1
ATOM 700 N N . GLY A 1 93 ? 17.918 14.835 -4.146 1.00 96.75 93 GLY A N 1
ATOM 701 C CA . GLY A 1 93 ? 18.237 16.253 -4.052 1.00 96.75 93 GLY A CA 1
ATOM 702 C C . GLY A 1 93 ? 18.195 16.997 -5.384 1.00 96.75 93 GLY A C 1
ATOM 703 O O . GLY A 1 93 ? 17.525 16.582 -6.337 1.00 96.75 93 GLY A O 1
ATOM 704 N N . ASP A 1 94 ? 18.921 18.109 -5.442 1.00 96.88 94 ASP A N 1
ATOM 705 C CA . ASP A 1 94 ? 19.152 18.866 -6.670 1.00 96.88 94 ASP A CA 1
ATOM 706 C C . ASP A 1 94 ? 19.934 18.017 -7.700 1.00 96.88 94 ASP A C 1
ATOM 708 O O . ASP A 1 94 ? 21.077 17.635 -7.435 1.00 96.88 94 ASP A O 1
ATOM 712 N N . PRO A 1 95 ? 19.362 17.731 -8.889 1.00 95.75 95 PRO A N 1
ATOM 713 C CA . PRO A 1 95 ? 20.041 16.970 -9.937 1.00 95.75 95 PRO A CA 1
ATOM 714 C C . PRO A 1 95 ? 21.329 17.607 -10.475 1.00 95.75 95 PRO A C 1
ATOM 716 O O . PRO A 1 95 ? 22.116 16.903 -11.102 1.00 95.75 95 PRO A O 1
ATOM 719 N N . ASN A 1 96 ? 21.534 18.915 -10.281 1.00 97.06 96 ASN A N 1
ATOM 720 C CA . ASN A 1 96 ? 22.743 19.614 -10.721 1.00 97.06 96 ASN A CA 1
ATOM 721 C C . ASN A 1 96 ? 23.835 19.679 -9.636 1.00 97.06 96 ASN A C 1
ATOM 723 O O . ASN A 1 96 ? 24.924 20.205 -9.874 1.00 97.06 96 ASN A O 1
ATOM 727 N N . ALA A 1 97 ? 23.563 19.173 -8.435 1.00 96.25 97 ALA A N 1
ATOM 728 C CA . ALA A 1 97 ? 24.543 19.177 -7.365 1.00 96.25 97 ALA A CA 1
ATOM 729 C C . ALA A 1 97 ? 25.616 18.092 -7.556 1.00 96.25 97 ALA A C 1
ATOM 731 O O . ALA A 1 97 ? 25.448 17.121 -8.291 1.00 96.25 97 ALA A O 1
ATOM 732 N N . SER A 1 98 ? 26.745 18.241 -6.860 1.00 95.25 98 SER A N 1
ATOM 733 C CA . SER A 1 98 ? 27.887 17.321 -6.971 1.00 95.25 98 SER A CA 1
ATOM 734 C C . SER A 1 98 ? 27.638 15.927 -6.378 1.00 95.25 98 SER A C 1
ATOM 736 O O . SER A 1 98 ? 28.364 14.985 -6.690 1.00 95.25 98 SER A O 1
ATOM 738 N N . ILE A 1 99 ? 26.632 15.794 -5.515 1.00 96.62 99 ILE A N 1
ATOM 739 C CA . ILE A 1 99 ? 26.208 14.567 -4.827 1.00 96.62 99 ILE A CA 1
ATOM 740 C C . ILE A 1 99 ? 24.667 14.558 -4.739 1.00 96.62 99 ILE A C 1
ATOM 742 O O . ILE A 1 99 ? 24.065 15.606 -4.940 1.00 96.62 99 ILE A O 1
ATOM 746 N N . PRO A 1 100 ? 23.992 13.429 -4.444 1.00 91.50 100 PRO A N 1
ATOM 747 C CA . PRO A 1 100 ? 22.523 13.327 -4.547 1.00 91.50 100 PRO A CA 1
ATOM 748 C C . PRO A 1 100 ? 21.724 13.877 -3.347 1.00 91.50 100 PRO A C 1
ATOM 750 O O . PRO A 1 100 ? 20.495 13.828 -3.348 1.00 91.50 100 PRO A O 1
ATOM 753 N N . THR A 1 101 ? 22.396 14.340 -2.294 1.00 94.69 101 THR A N 1
ATOM 754 C CA . THR A 1 101 ? 21.797 14.804 -1.029 1.00 94.69 101 THR A CA 1
ATOM 755 C C . THR A 1 101 ? 21.563 16.316 -0.864 1.00 94.69 101 THR A C 1
ATOM 757 O O . THR A 1 101 ? 20.842 16.663 0.067 1.00 94.69 101 THR A O 1
ATOM 760 N N . PRO A 1 102 ? 22.155 17.236 -1.652 1.00 97.81 102 PRO A N 1
ATOM 761 C CA . PRO A 1 102 ? 21.901 18.666 -1.532 1.00 97.81 102 PRO A CA 1
ATOM 762 C C . PRO A 1 102 ? 20.447 19.013 -1.833 1.00 97.81 102 PRO A C 1
ATOM 764 O O . PRO A 1 102 ? 19.818 18.437 -2.718 1.00 97.81 102 PRO A O 1
ATOM 767 N N . GLU A 1 103 ? 19.916 19.959 -1.070 1.00 97.12 103 GLU A N 1
ATOM 768 C CA . GLU A 1 103 ? 18.514 20.360 -1.130 1.00 97.12 103 GLU A CA 1
ATOM 769 C C . GLU A 1 103 ? 18.148 21.039 -2.467 1.00 97.12 103 GLU A C 1
ATOM 771 O O . GLU A 1 103 ? 19.004 21.689 -3.069 1.00 97.12 103 GLU A O 1
ATOM 776 N N . PRO A 1 104 ? 16.881 20.950 -2.926 1.00 97.00 104 PRO A N 1
ATOM 777 C CA . PRO A 1 104 ? 15.738 20.333 -2.248 1.00 97.00 104 PRO A CA 1
ATOM 778 C C . PRO A 1 104 ? 15.625 18.821 -2.491 1.00 97.00 104 PRO A C 1
ATOM 780 O O . PRO A 1 104 ? 15.506 18.360 -3.633 1.00 97.00 104 PRO A O 1
ATOM 783 N N . VAL A 1 105 ? 15.574 18.053 -1.401 1.00 97.19 105 VAL A N 1
ATOM 784 C CA . VAL A 1 105 ? 15.351 16.606 -1.424 1.00 97.19 105 VAL A CA 1
ATOM 785 C C . VAL A 1 105 ? 13.860 16.314 -1.524 1.00 97.19 105 VAL A C 1
ATOM 787 O O . VAL A 1 105 ? 13.076 16.568 -0.609 1.00 97.19 105 VAL A O 1
ATOM 790 N N . LEU A 1 106 ? 13.467 15.737 -2.657 1.00 97.12 106 LEU A N 1
ATOM 791 C CA . LEU A 1 106 ? 12.087 15.373 -2.965 1.00 97.12 106 LEU A CA 1
ATOM 792 C C . LEU A 1 106 ? 12.016 13.901 -3.368 1.00 97.12 106 LEU A C 1
ATOM 794 O O . LEU A 1 106 ? 12.981 13.345 -3.891 1.00 97.12 106 LEU A O 1
ATOM 798 N N . MET A 1 107 ? 10.855 13.275 -3.183 1.00 97.00 107 MET A N 1
ATOM 799 C CA . MET A 1 107 ? 10.613 11.947 -3.742 1.00 97.00 107 MET A CA 1
ATOM 800 C C . MET A 1 107 ? 10.461 12.081 -5.263 1.00 97.00 107 MET A C 1
ATOM 802 O O . MET A 1 107 ? 9.552 12.765 -5.735 1.00 97.00 107 MET A O 1
ATOM 806 N N . ARG A 1 108 ? 11.352 11.455 -6.038 1.00 97.38 108 ARG A N 1
ATOM 807 C CA . ARG A 1 108 ? 11.387 11.561 -7.507 1.00 97.38 108 ARG A CA 1
ATOM 808 C C . ARG A 1 108 ? 11.272 10.187 -8.179 1.00 97.38 108 ARG A C 1
ATOM 810 O O . ARG A 1 108 ? 11.755 9.198 -7.614 1.00 97.38 108 ARG A O 1
ATOM 817 N N . PRO A 1 109 ? 10.673 10.105 -9.384 1.00 96.81 109 PRO A N 1
ATOM 818 C CA . PRO A 1 109 ? 10.670 8.879 -10.173 1.00 96.81 109 PRO A CA 1
ATOM 819 C C . PRO A 1 109 ? 12.090 8.546 -10.641 1.00 96.81 109 PRO A C 1
ATOM 821 O O . PRO A 1 109 ? 12.822 9.410 -11.121 1.00 96.81 109 PRO A O 1
ATOM 824 N N . MET A 1 110 ? 12.465 7.280 -10.498 1.00 96.44 110 MET A N 1
ATOM 825 C CA . MET A 1 110 ? 13.760 6.721 -10.889 1.00 96.44 110 MET A CA 1
ATOM 826 C C . MET A 1 110 ? 13.603 5.840 -12.134 1.00 96.44 110 MET A C 1
ATOM 828 O O . MET A 1 110 ? 12.498 5.643 -12.637 1.00 96.44 110 MET A O 1
ATOM 832 N N . PHE A 1 111 ? 14.703 5.277 -12.643 1.00 95.19 111 PHE A N 1
ATOM 833 C CA . PHE A 1 111 ? 14.711 4.476 -13.876 1.00 95.19 111 PHE A CA 1
ATOM 834 C C . PHE A 1 111 ? 13.642 3.373 -13.923 1.00 95.19 111 PHE A C 1
ATOM 836 O O . PHE A 1 111 ? 13.041 3.155 -14.974 1.00 95.19 111 PHE A O 1
ATOM 843 N N . GLY A 1 112 ? 13.345 2.723 -12.792 1.00 93.62 112 GLY A N 1
ATOM 844 C CA . GLY A 1 112 ? 12.323 1.679 -12.703 1.00 93.62 112 GLY A CA 1
ATOM 845 C C . GLY A 1 112 ? 10.887 2.159 -12.947 1.00 93.62 112 GLY A C 1
ATOM 846 O O . GLY A 1 112 ? 10.020 1.325 -13.192 1.00 93.62 112 GLY A O 1
ATOM 847 N N . ALA A 1 113 ? 10.625 3.469 -12.911 1.00 92.38 113 ALA A N 1
ATOM 848 C CA . ALA A 1 113 ? 9.312 4.055 -13.179 1.00 92.38 113 ALA A CA 1
ATOM 849 C C . ALA A 1 113 ? 9.104 4.474 -14.645 1.00 92.38 113 ALA A C 1
ATOM 851 O O . ALA A 1 113 ? 7.982 4.816 -15.021 1.00 92.38 113 ALA A O 1
ATOM 852 N N . PHE A 1 114 ? 10.137 4.433 -15.491 1.00 92.31 114 PHE A N 1
ATOM 853 C CA . PHE A 1 114 ? 10.042 4.930 -16.864 1.00 92.31 114 PHE A CA 1
ATOM 854 C C . PHE A 1 114 ? 9.848 3.817 -17.902 1.00 92.31 114 PHE A C 1
ATOM 856 O O . PHE A 1 114 ? 10.466 2.753 -17.840 1.00 92.31 114 PHE A O 1
ATOM 863 N N . SER A 1 115 ? 9.029 4.117 -18.918 1.00 86.25 115 SER A N 1
ATOM 864 C CA . SER A 1 115 ? 8.897 3.357 -20.170 1.00 86.25 115 SER A CA 1
ATOM 865 C C . SER A 1 115 ? 8.789 1.833 -19.955 1.00 86.25 115 SER A C 1
ATOM 867 O O . SER A 1 115 ? 7.996 1.356 -19.140 1.00 86.25 115 SER A O 1
ATOM 869 N N . LYS A 1 116 ? 9.583 1.055 -20.698 1.00 87.00 116 LYS A N 1
ATOM 870 C CA . LYS A 1 116 ? 9.606 -0.407 -20.655 1.00 87.00 116 LYS A CA 1
ATOM 871 C C . LYS A 1 116 ? 9.964 -0.943 -19.270 1.00 87.00 116 LYS A C 1
ATOM 873 O O . LYS A 1 116 ? 9.354 -1.926 -18.866 1.00 87.00 116 LYS A O 1
ATOM 878 N N . ALA A 1 117 ? 10.857 -0.290 -18.520 1.00 89.00 117 ALA A N 1
ATOM 879 C CA . ALA A 1 117 ? 11.257 -0.756 -17.190 1.00 89.00 117 ALA A CA 1
ATOM 880 C C . ALA A 1 117 ? 10.049 -0.859 -16.244 1.00 89.00 117 ALA A C 1
ATOM 882 O O . ALA A 1 117 ? 9.847 -1.898 -15.619 1.00 89.00 117 ALA A O 1
ATOM 883 N N . ALA A 1 118 ? 9.172 0.149 -16.241 1.00 89.19 118 ALA A N 1
ATOM 884 C CA . ALA A 1 118 ? 7.951 0.123 -15.435 1.00 89.19 118 ALA A CA 1
ATOM 885 C C . ALA A 1 118 ? 7.048 -1.075 -15.768 1.00 89.19 118 ALA A C 1
ATOM 887 O O . ALA A 1 118 ? 6.467 -1.694 -14.872 1.00 89.19 118 ALA A O 1
ATOM 888 N N . SER A 1 119 ? 6.936 -1.419 -17.056 1.00 89.81 119 SER A N 1
ATOM 889 C CA . SER A 1 119 ? 6.146 -2.569 -17.499 1.00 89.81 119 SER A CA 1
ATOM 890 C C . SER A 1 119 ? 6.799 -3.911 -17.162 1.00 89.81 119 SER A C 1
ATOM 892 O O . SER A 1 119 ? 6.101 -4.802 -16.686 1.00 89.81 119 SER A O 1
ATOM 894 N N . THR A 1 120 ? 8.116 -4.052 -17.329 1.00 90.88 120 THR A N 1
ATOM 895 C CA . THR A 1 120 ? 8.840 -5.303 -17.054 1.00 90.88 120 THR A CA 1
ATOM 896 C C . THR A 1 120 ? 8.882 -5.621 -15.559 1.00 90.88 120 THR A C 1
ATOM 898 O O . THR A 1 120 ? 8.793 -6.781 -15.172 1.00 90.88 120 THR A O 1
ATOM 901 N N . ASN A 1 121 ? 8.947 -4.588 -14.716 1.00 87.56 121 ASN A N 1
ATOM 902 C CA . ASN A 1 121 ? 9.058 -4.722 -13.262 1.00 87.56 121 ASN A CA 1
ATOM 903 C C . ASN A 1 121 ? 7.705 -4.883 -12.552 1.00 87.56 121 ASN A C 1
ATOM 905 O O . ASN A 1 121 ? 7.648 -4.993 -11.329 1.00 87.56 121 ASN A O 1
ATOM 909 N N . SER A 1 122 ? 6.597 -4.856 -13.294 1.00 87.25 122 SER A N 1
ATOM 910 C CA . SER A 1 122 ? 5.246 -4.843 -12.733 1.00 87.25 122 SER A CA 1
ATOM 911 C C . SER A 1 122 ? 4.397 -5.996 -13.253 1.00 87.25 122 SER A C 1
ATOM 913 O O . SER A 1 122 ? 4.661 -6.572 -14.306 1.00 87.25 122 SER A O 1
ATOM 915 N N . ILE A 1 123 ? 3.309 -6.278 -12.535 1.00 88.19 123 ILE A N 1
ATOM 916 C CA . ILE A 1 123 ? 2.302 -7.272 -12.915 1.00 88.19 123 ILE A CA 1
ATOM 917 C C . ILE A 1 123 ? 0.924 -6.605 -12.968 1.00 88.19 123 ILE A C 1
ATOM 919 O O . ILE A 1 123 ? 0.610 -5.747 -12.143 1.00 88.19 123 ILE A O 1
ATOM 923 N N . ALA A 1 124 ? 0.135 -6.932 -13.987 1.00 88.69 124 ALA A N 1
ATOM 924 C CA . ALA A 1 124 ? -1.288 -6.637 -14.066 1.00 88.69 124 ALA A CA 1
ATOM 925 C C . ALA A 1 124 ? -2.045 -7.892 -13.632 1.00 88.69 124 ALA A C 1
ATOM 927 O O . ALA A 1 124 ? -2.005 -8.910 -14.323 1.00 88.69 124 ALA A O 1
ATOM 928 N N . PHE A 1 125 ? -2.711 -7.817 -12.485 1.00 89.06 125 PHE A N 1
ATOM 929 C CA . PHE A 1 125 ? -3.560 -8.898 -12.003 1.00 89.06 125 PHE A CA 1
ATOM 930 C C . PHE A 1 125 ? -4.937 -8.815 -12.657 1.00 89.06 125 PHE A C 1
ATOM 932 O O . PH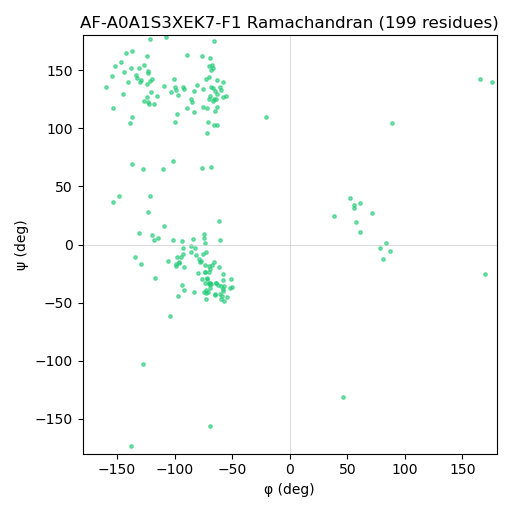E A 1 125 ? -5.534 -7.741 -12.722 1.00 89.06 125 PHE A O 1
ATOM 939 N N . VAL A 1 126 ? -5.419 -9.943 -13.169 1.00 84.75 126 VAL A N 1
ATOM 940 C CA . VAL A 1 126 ? -6.667 -10.038 -13.940 1.00 84.75 126 VAL A CA 1
ATOM 941 C C . VAL A 1 126 ? -7.459 -11.269 -13.507 1.00 84.75 126 VAL A C 1
ATOM 943 O O . VAL A 1 126 ? -6.930 -12.137 -12.820 1.00 84.75 126 VAL A O 1
ATOM 946 N N . SER A 1 127 ? -8.731 -11.380 -13.889 1.00 89.88 127 SER A N 1
ATOM 947 C CA . SER A 1 127 ? -9.473 -12.627 -13.662 1.00 89.88 127 SER A CA 1
ATOM 948 C C . SER A 1 127 ? -8.915 -13.756 -14.533 1.00 89.88 127 SER A C 1
ATOM 950 O O . SER A 1 127 ? -8.377 -13.509 -15.614 1.00 89.88 127 SER A O 1
ATOM 952 N N . LYS A 1 128 ? -9.095 -15.010 -14.099 1.00 91.00 128 LYS A N 1
ATOM 953 C CA . LYS A 1 128 ? -8.718 -16.178 -14.908 1.00 91.00 128 LYS A CA 1
ATOM 954 C C . LYS A 1 128 ? -9.356 -16.147 -16.302 1.00 91.00 128 LYS A C 1
ATOM 956 O O . LYS A 1 128 ? -8.649 -16.291 -17.288 1.00 91.00 128 LYS A O 1
ATOM 961 N N . ALA A 1 129 ? -10.649 -15.833 -16.383 1.00 93.56 129 ALA A N 1
ATOM 962 C CA . ALA A 1 129 ? -11.354 -15.707 -17.658 1.00 93.56 129 ALA A CA 1
ATOM 963 C C . ALA A 1 129 ? -10.728 -14.652 -18.590 1.00 93.56 129 ALA A C 1
ATOM 965 O O . ALA A 1 129 ? -10.647 -14.866 -19.794 1.00 93.56 129 ALA A O 1
ATOM 966 N N . ALA A 1 130 ? -10.259 -13.523 -18.048 1.00 91.19 130 ALA A N 1
ATOM 967 C CA . ALA A 1 130 ? -9.599 -12.495 -18.846 1.00 91.19 130 ALA A CA 1
ATOM 968 C C . ALA A 1 130 ? -8.213 -12.949 -19.330 1.00 91.19 130 ALA A C 1
ATOM 970 O O . ALA A 1 130 ? -7.858 -12.706 -20.483 1.00 91.19 130 ALA A O 1
ATOM 971 N N . LEU A 1 131 ? -7.440 -13.629 -18.477 1.00 91.44 131 LEU A N 1
ATOM 972 C CA . LEU A 1 131 ? -6.163 -14.211 -18.888 1.00 91.44 131 LEU A CA 1
ATOM 973 C C . LEU A 1 131 ? -6.363 -15.226 -20.026 1.00 91.44 131 LEU A C 1
ATOM 975 O O . LEU A 1 131 ? -5.676 -15.128 -21.042 1.00 91.44 131 LEU A O 1
ATOM 979 N N . ASP A 1 132 ? -7.343 -16.123 -19.882 1.00 96.31 132 ASP A N 1
ATOM 980 C CA . ASP A 1 132 ? -7.689 -17.153 -20.870 1.00 96.31 132 ASP A CA 1
ATOM 981 C C . ASP A 1 132 ? -8.186 -16.536 -22.193 1.00 96.31 132 ASP A C 1
ATOM 983 O O . ASP A 1 132 ? -7.886 -17.042 -23.272 1.00 96.31 132 ASP A O 1
ATOM 987 N N . ALA A 1 133 ? -8.871 -15.387 -22.131 1.00 96.38 133 ALA A N 1
ATOM 988 C CA . ALA A 1 133 ? -9.284 -14.607 -23.299 1.00 96.38 133 ALA A CA 1
ATOM 989 C C . ALA A 1 133 ? -8.130 -13.849 -23.994 1.00 96.38 133 ALA A C 1
ATOM 991 O O . ALA A 1 133 ? -8.359 -13.119 -24.958 1.00 96.38 133 ALA A O 1
ATOM 992 N N . GLY A 1 134 ? -6.886 -13.976 -23.518 1.00 95.62 134 GLY A N 1
ATOM 993 C CA . GLY A 1 134 ? -5.714 -13.412 -24.189 1.00 95.62 134 GLY A CA 1
ATOM 994 C C . GLY A 1 134 ? -5.615 -11.883 -24.126 1.00 95.62 134 GLY A C 1
ATOM 995 O O . GLY A 1 134 ? -4.989 -11.272 -24.998 1.00 95.62 134 GLY A O 1
ATOM 996 N N . ILE A 1 135 ? -6.179 -11.239 -23.092 1.00 94.56 135 ILE A N 1
ATOM 997 C CA . ILE A 1 135 ? -6.253 -9.764 -23.006 1.00 94.56 135 ILE A CA 1
ATOM 998 C C . ILE A 1 135 ? -4.892 -9.067 -23.068 1.00 94.56 135 ILE A C 1
ATOM 1000 O O . ILE A 1 135 ? -4.806 -7.922 -23.500 1.00 94.56 135 ILE A O 1
ATOM 1004 N N . LYS A 1 136 ? -3.811 -9.755 -22.676 1.00 94.56 136 LYS A N 1
ATOM 1005 C CA . LYS A 1 136 ? -2.452 -9.220 -22.793 1.00 94.56 136 LYS A CA 1
ATOM 1006 C C . LYS A 1 136 ? -2.140 -8.844 -24.241 1.00 94.56 136 LYS A C 1
ATOM 1008 O O . LYS A 1 136 ? -1.660 -7.743 -24.490 1.00 94.56 136 LYS A O 1
ATOM 1013 N N . HIS A 1 137 ? -2.429 -9.751 -25.174 1.00 95.94 137 HIS A N 1
ATOM 1014 C CA . HIS A 1 137 ? -2.241 -9.514 -26.600 1.00 95.94 137 HIS A CA 1
ATOM 1015 C C . HIS A 1 137 ? -3.296 -8.539 -27.124 1.00 95.94 137 HIS A C 1
ATOM 1017 O O . HIS A 1 137 ? -2.946 -7.559 -27.773 1.00 95.94 137 HIS A O 1
ATOM 1023 N N . SER A 1 138 ? -4.570 -8.760 -26.776 1.00 95.50 138 SER A N 1
ATOM 1024 C CA . SER A 1 138 ? -5.677 -7.922 -27.255 1.00 95.50 138 SER A CA 1
ATOM 1025 C C . SER A 1 138 ? -5.507 -6.438 -26.922 1.00 95.50 138 SER A C 1
ATOM 1027 O O . SER A 1 138 ? -5.922 -5.595 -27.708 1.00 95.50 138 SER A O 1
ATOM 1029 N N . TYR A 1 139 ? -4.929 -6.110 -25.764 1.00 94.50 139 TYR A N 1
ATOM 1030 C CA . TYR A 1 139 ? -4.726 -4.729 -25.317 1.00 94.50 139 TYR A CA 1
ATOM 1031 C C . TYR A 1 139 ? -3.288 -4.229 -25.525 1.00 94.50 139 TYR A C 1
ATOM 1033 O O . TYR A 1 139 ? -2.965 -3.123 -25.098 1.00 94.50 139 TYR A O 1
ATOM 1041 N N . GLY A 1 140 ? -2.401 -5.026 -26.135 1.00 94.44 140 GLY A N 1
ATOM 1042 C CA . GLY A 1 140 ? -0.999 -4.644 -26.339 1.00 94.44 140 GLY A CA 1
ATOM 1043 C C . GLY A 1 140 ? -0.234 -4.386 -25.033 1.00 94.44 140 GLY A C 1
ATOM 1044 O O . GLY A 1 140 ? 0.595 -3.478 -24.957 1.00 94.44 140 GLY A O 1
ATOM 1045 N N . LEU A 1 141 ? -0.522 -5.148 -23.972 1.00 91.88 141 LEU A N 1
ATOM 1046 C CA . LEU A 1 141 ? 0.096 -4.940 -22.663 1.00 91.88 141 LEU A CA 1
ATOM 1047 C C . LEU A 1 141 ? 1.541 -5.449 -22.648 1.00 91.88 141 LEU A C 1
ATOM 1049 O O . LEU A 1 141 ? 1.806 -6.648 -22.736 1.00 91.88 141 LEU A O 1
ATOM 1053 N N . ASN A 1 142 ? 2.476 -4.531 -22.403 1.00 92.38 142 ASN A N 1
ATOM 1054 C CA . ASN A 1 142 ? 3.883 -4.869 -22.163 1.00 92.38 142 ASN A CA 1
ATOM 1055 C C . ASN A 1 142 ? 4.116 -5.491 -20.777 1.00 92.38 142 ASN A C 1
ATOM 1057 O O . ASN A 1 142 ? 5.093 -6.205 -20.563 1.00 92.38 142 ASN A O 1
ATOM 1061 N N . LYS A 1 143 ? 3.214 -5.219 -19.826 1.00 89.94 143 LYS A N 1
ATOM 1062 C CA . LYS A 1 143 ? 3.311 -5.715 -18.453 1.00 89.94 143 LYS A CA 1
ATOM 1063 C C . LYS A 1 143 ? 3.113 -7.231 -18.411 1.00 89.94 143 LYS A C 1
ATOM 1065 O O . LYS A 1 143 ? 2.374 -7.801 -19.219 1.00 89.94 143 LYS A O 1
ATOM 1070 N N . LYS A 1 144 ? 3.732 -7.898 -17.439 1.00 89.44 144 LYS A N 1
ATOM 1071 C CA . LYS A 1 144 ? 3.362 -9.276 -17.105 1.00 89.44 144 LYS A CA 1
ATOM 1072 C C . LYS A 1 144 ? 1.892 -9.298 -16.657 1.00 89.44 144 LYS A C 1
ATOM 1074 O O . LYS A 1 144 ? 1.473 -8.419 -15.911 1.00 89.44 144 LYS A O 1
ATOM 1079 N N . VAL A 1 145 ? 1.105 -10.257 -17.134 1.00 90.06 145 VAL A N 1
ATOM 1080 C CA . VAL A 1 145 ? -0.311 -10.405 -16.766 1.00 90.06 145 VAL A CA 1
ATOM 1081 C C . VAL A 1 145 ? -0.451 -11.725 -16.031 1.00 90.06 145 VAL A C 1
ATOM 1083 O O . VAL A 1 145 ? 0.027 -12.735 -16.536 1.00 90.06 145 VAL A O 1
ATOM 1086 N N . GLU A 1 146 ? -1.054 -11.697 -14.847 1.00 88.06 146 GLU A N 1
ATOM 1087 C CA . GLU A 1 146 ? -1.243 -12.879 -14.004 1.00 88.06 146 GLU A CA 1
ATOM 1088 C C . GLU A 1 146 ? -2.696 -12.979 -13.553 1.00 88.06 146 GLU A C 1
ATOM 1090 O O . GLU A 1 146 ? -3.328 -11.972 -13.225 1.00 88.06 146 GLU A O 1
ATOM 1095 N N . ALA A 1 147 ? -3.232 -14.197 -13.544 1.00 85.62 147 ALA A N 1
ATOM 1096 C CA . ALA A 1 147 ? -4.591 -14.435 -13.089 1.00 85.62 147 ALA A CA 1
ATOM 1097 C C . ALA A 1 147 ? -4.645 -14.502 -11.565 1.00 85.62 147 ALA A C 1
ATOM 1099 O O . ALA A 1 147 ? -3.835 -15.176 -10.927 1.00 85.62 147 ALA A O 1
ATOM 1100 N N . VAL A 1 148 ? -5.662 -13.864 -10.997 1.00 84.69 148 VAL A N 1
ATOM 1101 C CA . VAL A 1 148 ? -6.007 -14.067 -9.597 1.00 84.69 148 VAL A CA 1
ATOM 1102 C C . VAL A 1 148 ? -6.657 -15.435 -9.387 1.00 84.69 148 VAL A C 1
ATOM 1104 O O . VAL A 1 148 ? -7.439 -15.882 -10.232 1.00 84.69 148 VAL A O 1
ATOM 1107 N N . SER A 1 149 ? -6.357 -16.110 -8.275 1.00 82.62 149 SER A N 1
ATOM 1108 C CA . SER A 1 149 ? -6.948 -17.417 -7.936 1.00 82.62 149 SER A CA 1
ATOM 1109 C C . SER A 1 149 ? -7.325 -17.526 -6.449 1.00 82.62 149 SER A C 1
ATOM 1111 O O . SER A 1 149 ? -7.407 -16.496 -5.793 1.00 82.62 149 SER A O 1
ATOM 1113 N N . ASN A 1 150 ? -7.741 -18.717 -5.986 1.00 83.06 150 ASN A N 1
ATOM 1114 C CA . ASN A 1 150 ? -8.156 -19.105 -4.615 1.00 83.06 150 ASN A CA 1
ATOM 1115 C C . ASN A 1 150 ? -8.971 -18.100 -3.766 1.00 83.06 150 ASN A C 1
ATOM 1117 O O . ASN A 1 150 ? -9.031 -18.225 -2.554 1.00 83.06 150 ASN A O 1
ATOM 1121 N N . VAL A 1 151 ? -9.697 -17.153 -4.362 1.00 83.75 151 VAL A N 1
ATOM 1122 C CA . VAL A 1 151 ? -10.461 -16.130 -3.614 1.00 83.75 151 VAL A CA 1
ATOM 1123 C C . VAL A 1 151 ? -11.760 -16.629 -2.973 1.00 83.75 151 VAL A C 1
ATOM 1125 O O . VAL A 1 151 ? -12.446 -15.880 -2.285 1.00 83.75 151 VAL A O 1
ATOM 1128 N N . ARG A 1 152 ? -12.172 -17.867 -3.267 1.00 83.31 152 ARG A N 1
ATOM 1129 C CA . ARG A 1 152 ? -13.477 -18.414 -2.853 1.00 83.31 152 ARG A CA 1
ATOM 1130 C C . ARG A 1 152 ? -13.402 -19.292 -1.608 1.00 83.31 152 ARG A C 1
ATOM 1132 O O . ARG A 1 152 ? -14.436 -19.500 -0.986 1.00 83.31 152 ARG A O 1
ATOM 1139 N N . ASN A 1 153 ? -12.203 -19.744 -1.247 1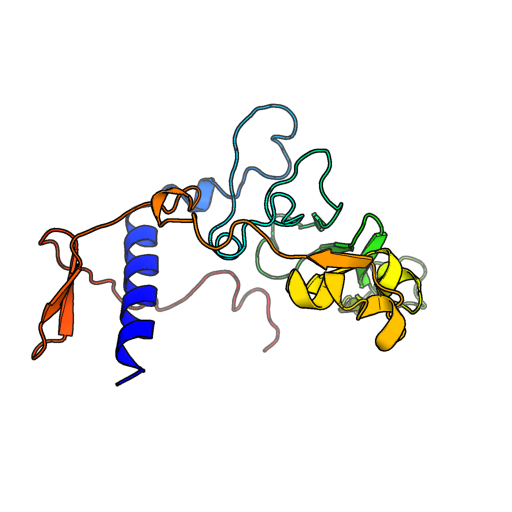.00 87.69 153 ASN A N 1
ATOM 1140 C CA . ASN A 1 153 ? -11.953 -20.604 -0.089 1.00 87.69 153 ASN A CA 1
ATOM 1141 C C . ASN A 1 153 ? -11.222 -19.866 1.046 1.00 87.69 153 ASN A C 1
ATOM 1143 O O . ASN A 1 153 ? -10.674 -20.512 1.930 1.00 87.69 153 ASN A O 1
ATOM 114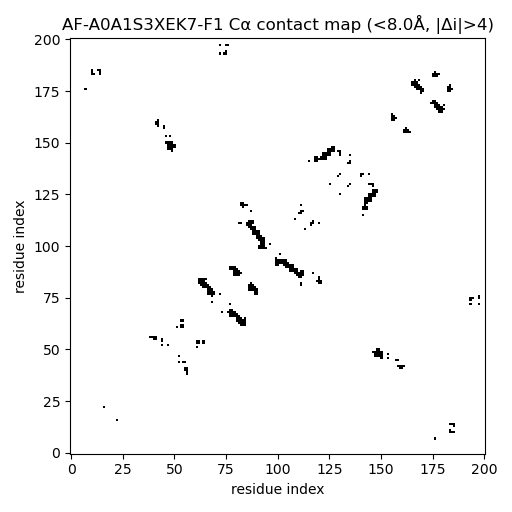7 N N . ILE A 1 154 ? -11.199 -18.530 1.016 1.00 88.25 154 ILE A N 1
ATOM 1148 C CA . ILE A 1 154 ? -10.583 -17.696 2.055 1.00 88.25 154 ILE A CA 1
ATOM 1149 C C . ILE A 1 154 ? -11.646 -17.325 3.083 1.00 88.25 154 ILE A C 1
ATOM 1151 O O . ILE A 1 154 ? -12.753 -16.910 2.736 1.00 88.25 154 ILE A O 1
ATOM 1155 N N . SER A 1 155 ? -11.282 -17.439 4.350 1.00 88.00 155 SER A N 1
ATOM 1156 C CA . SER A 1 155 ? -12.082 -17.085 5.513 1.00 88.00 155 SER A CA 1
ATOM 1157 C C . SER A 1 155 ? -11.369 -16.034 6.370 1.00 88.00 155 SER A C 1
ATOM 1159 O O . SER A 1 155 ? -10.221 -15.662 6.123 1.00 88.00 155 SER A O 1
ATOM 1161 N N . LYS A 1 156 ? -12.032 -15.569 7.435 1.00 85.19 156 LYS A N 1
ATOM 1162 C CA . LYS A 1 156 ? -11.398 -14.698 8.435 1.00 85.19 156 LYS A CA 1
ATOM 1163 C C . LYS A 1 156 ? -10.166 -15.353 9.072 1.00 85.19 156 LYS A C 1
ATOM 1165 O O . LYS A 1 156 ? -9.212 -14.651 9.377 1.00 85.19 156 LYS A O 1
ATOM 1170 N N . LEU A 1 157 ? -10.151 -16.681 9.193 1.00 89.06 157 LEU A N 1
ATOM 1171 C CA . LEU A 1 157 ? -9.052 -17.439 9.803 1.00 89.06 157 LEU A CA 1
ATOM 1172 C C . LEU A 1 157 ? -7.768 -17.427 8.967 1.00 89.06 157 LEU A C 1
ATOM 1174 O O . LEU A 1 15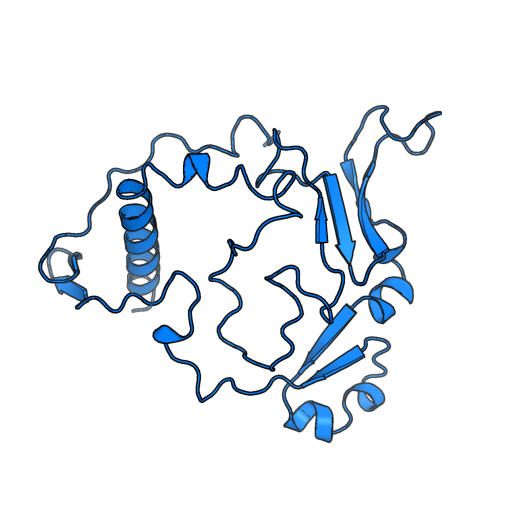7 ? -6.671 -17.627 9.482 1.00 89.06 157 LEU A O 1
ATOM 1178 N N . ASP A 1 158 ? -7.883 -17.145 7.672 1.00 83.62 158 ASP A N 1
ATOM 1179 C CA . ASP A 1 158 ? -6.729 -17.031 6.786 1.00 83.62 158 ASP A CA 1
ATOM 1180 C C . ASP A 1 158 ? -6.022 -15.672 6.937 1.00 83.62 158 ASP A C 1
ATOM 1182 O O . ASP A 1 158 ? -4.882 -15.504 6.485 1.00 83.62 158 ASP A O 1
ATOM 1186 N N . MET A 1 159 ? -6.658 -14.710 7.623 1.00 79.00 159 MET A N 1
ATOM 1187 C CA . MET A 1 159 ? -6.089 -13.395 7.898 1.00 79.00 159 MET A CA 1
ATOM 1188 C C . MET A 1 159 ? -4.956 -13.474 8.921 1.00 79.00 159 MET A C 1
ATOM 1190 O O . MET A 1 159 ? -5.170 -13.594 10.126 1.00 79.00 159 MET A O 1
ATOM 1194 N N . LYS A 1 160 ? -3.715 -13.347 8.443 1.00 80.19 160 LYS A N 1
ATOM 1195 C CA . LYS A 1 160 ? -2.521 -13.389 9.291 1.00 80.19 160 LYS A CA 1
ATOM 1196 C C . LYS A 1 160 ? -2.579 -12.308 10.369 1.00 80.19 160 LYS A C 1
ATOM 1198 O O . LYS A 1 160 ? -2.765 -11.127 10.081 1.00 80.19 160 LYS A O 1
ATOM 1203 N N . LEU A 1 161 ? -2.405 -12.742 11.619 1.00 82.75 161 LEU A N 1
ATOM 1204 C CA . LEU A 1 161 ? -2.426 -11.898 12.820 1.00 82.75 161 LEU A CA 1
ATOM 1205 C C . LEU A 1 161 ? -3.764 -11.162 13.056 1.00 82.75 161 LEU A C 1
ATOM 1207 O O . LEU A 1 161 ? -3.803 -10.245 13.869 1.00 82.75 161 LEU A O 1
ATOM 1211 N N . ASN A 1 162 ? -4.836 -11.501 12.324 1.00 85.06 162 ASN A N 1
ATOM 1212 C CA . ASN A 1 162 ? -6.104 -10.760 12.308 1.00 85.06 162 ASN A CA 1
ATOM 1213 C C . ASN A 1 162 ? -7.319 -11.680 12.078 1.00 85.06 162 ASN A C 1
ATOM 1215 O O . ASN A 1 162 ? -8.235 -11.332 11.328 1.00 85.06 162 ASN A O 1
ATOM 1219 N N . ASP A 1 163 ? -7.332 -12.843 12.720 1.00 86.00 163 ASP A N 1
ATOM 1220 C CA . ASP A 1 163 ? -8.329 -13.910 12.563 1.00 86.00 163 ASP A CA 1
ATOM 1221 C C . A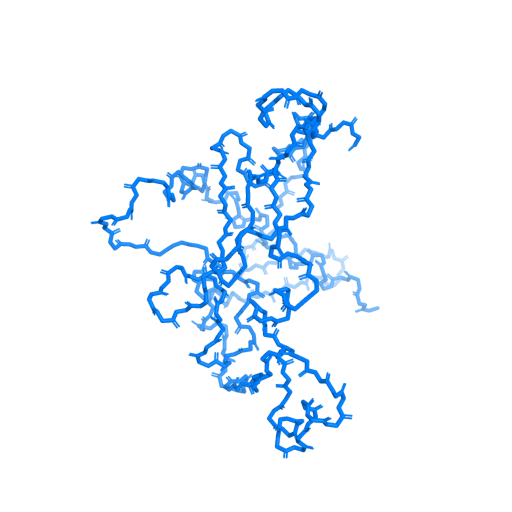SP A 1 163 ? -9.492 -13.858 13.571 1.00 86.00 163 ASP A C 1
ATOM 1223 O O . ASP A 1 163 ? -10.383 -14.706 13.534 1.00 86.00 163 ASP A O 1
ATOM 1227 N N . ALA A 1 164 ? -9.535 -12.839 14.435 1.00 91.31 164 ALA A N 1
ATOM 1228 C CA . ALA A 1 164 ? -10.574 -12.692 15.452 1.00 91.31 164 ALA A CA 1
ATOM 1229 C C . ALA A 1 164 ? -11.995 -12.599 14.855 1.00 91.31 164 ALA A C 1
ATOM 1231 O O . ALA A 1 164 ? -12.253 -11.816 13.934 1.00 91.31 164 ALA A O 1
ATOM 1232 N N . LEU A 1 165 ? -12.919 -13.369 15.439 1.00 95.56 165 LEU A N 1
ATOM 1233 C CA . LEU A 1 165 ? -14.346 -13.446 15.098 1.00 95.56 165 LEU A CA 1
ATOM 1234 C C . LEU A 1 165 ? -15.224 -13.225 16.351 1.00 95.56 165 LEU A C 1
ATOM 1236 O O . LEU A 1 165 ? -15.892 -14.161 16.788 1.00 95.56 165 LEU A O 1
ATOM 1240 N N . PRO A 1 166 ? -15.205 -12.028 16.967 1.00 95.75 166 PRO A N 1
ATOM 1241 C CA . PRO A 1 166 ? -16.045 -11.744 18.132 1.00 95.75 166 PRO A CA 1
ATOM 1242 C C . PRO A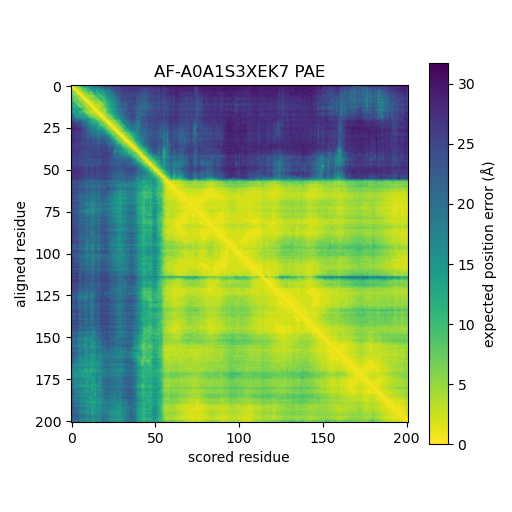 1 166 ? -17.537 -11.656 17.764 1.00 95.75 166 PRO A C 1
ATOM 1244 O O . PRO A 1 166 ? -17.883 -11.255 16.648 1.00 95.75 166 PRO A O 1
ATOM 1247 N N . ASP A 1 167 ? -18.425 -11.948 18.719 1.00 97.06 167 ASP A N 1
ATOM 1248 C CA . ASP A 1 167 ? -19.865 -11.675 18.604 1.00 97.06 167 ASP A CA 1
ATOM 1249 C C . ASP A 1 167 ? -20.106 -10.162 18.718 1.00 97.06 167 ASP A C 1
ATOM 1251 O O . ASP A 1 167 ? -20.148 -9.599 19.818 1.00 97.06 167 ASP A O 1
ATOM 1255 N N . ILE A 1 168 ? -20.199 -9.490 17.566 1.00 96.94 168 ILE A N 1
ATOM 1256 C CA . ILE A 1 168 ? -20.435 -8.047 17.486 1.00 96.94 168 ILE A CA 1
ATOM 1257 C C . ILE A 1 168 ? -21.931 -7.749 17.552 1.00 96.94 168 ILE A C 1
ATOM 1259 O O . ILE A 1 168 ? -22.695 -8.152 16.674 1.00 96.94 168 ILE A O 1
ATOM 1263 N N . LYS A 1 169 ? -22.335 -6.940 18.535 1.00 97.19 169 LYS A N 1
ATOM 1264 C CA . LYS A 1 169 ? -23.700 -6.404 18.639 1.00 97.19 169 LYS A CA 1
ATOM 1265 C C . LYS A 1 169 ? -23.680 -4.887 18.646 1.00 97.19 169 LYS A C 1
ATOM 1267 O O . LYS A 1 169 ? -22.817 -4.279 19.276 1.00 97.19 169 LYS A O 1
ATOM 1272 N N . VAL A 1 170 ? -24.652 -4.292 17.960 1.00 97.69 170 VAL A N 1
ATOM 1273 C CA . VAL A 1 170 ? -24.855 -2.843 17.902 1.00 97.69 170 VAL A CA 1
ATOM 1274 C C . VAL A 1 170 ? -26.268 -2.539 18.371 1.00 97.69 170 VAL A C 1
ATOM 1276 O O . VAL A 1 170 ? -27.231 -3.054 17.806 1.00 97.69 170 VAL A O 1
ATOM 1279 N N . ASP A 1 171 ? -26.381 -1.711 19.401 1.00 96.31 171 ASP A N 1
ATOM 1280 C CA . ASP A 1 171 ? -27.662 -1.184 19.863 1.00 96.31 171 ASP A CA 1
ATOM 1281 C C . ASP A 1 171 ? -28.222 -0.185 18.822 1.00 96.31 171 ASP A C 1
ATOM 1283 O O . ASP A 1 171 ? -27.513 0.754 18.447 1.00 96.31 171 ASP A O 1
ATOM 1287 N N . PRO A 1 172 ? -29.455 -0.367 18.311 1.00 96.62 172 PRO A N 1
ATOM 1288 C CA . PRO A 1 172 ? -30.010 0.473 17.249 1.00 96.62 172 PRO A CA 1
ATOM 1289 C C . PRO A 1 172 ? -30.420 1.880 17.707 1.00 96.62 172 PRO A C 1
ATOM 1291 O O . PRO A 1 172 ? -30.586 2.753 16.857 1.00 96.62 172 PRO A O 1
ATOM 1294 N N . GLU A 1 173 ? -30.594 2.107 19.009 1.00 97.19 173 GLU A N 1
ATOM 1295 C CA . GLU A 1 173 ? -31.006 3.394 19.574 1.00 97.19 173 GLU A CA 1
ATOM 1296 C C . GLU A 1 173 ? -29.798 4.191 20.071 1.00 97.19 173 GLU A C 1
ATOM 1298 O O . GLU A 1 173 ? -29.679 5.384 19.794 1.00 97.19 173 GLU A O 1
ATOM 1303 N N . THR A 1 174 ? -28.875 3.531 20.778 1.00 96.31 174 THR A N 1
ATOM 1304 C CA . THR A 1 174 ? -27.709 4.190 21.394 1.00 96.31 174 THR A CA 1
ATOM 1305 C C . THR A 1 174 ? -26.444 4.121 20.542 1.00 96.31 174 THR A C 1
ATOM 1307 O O . THR A 1 174 ? -25.479 4.833 20.821 1.00 96.31 174 THR A O 1
ATOM 1310 N N . TYR A 1 175 ? -26.419 3.256 19.522 1.00 95.56 175 TYR A N 1
ATOM 1311 C CA . TYR A 1 175 ? -25.238 2.925 18.712 1.00 95.56 175 TYR A CA 1
ATOM 1312 C C . TYR A 1 175 ? -24.051 2.379 19.512 1.00 95.56 175 TYR A C 1
ATOM 1314 O O . TYR A 1 175 ? -22.919 2.354 19.023 1.00 95.56 175 TYR A O 1
ATOM 1322 N N . THR A 1 176 ? -24.303 1.890 20.728 1.00 97.00 176 THR A N 1
ATOM 1323 C CA . THR A 1 176 ? -23.291 1.209 21.533 1.00 97.00 176 THR A CA 1
ATOM 1324 C C . THR A 1 176 ? -22.887 -0.089 20.845 1.00 97.00 176 THR A C 1
ATOM 1326 O O . THR A 1 176 ? -23.729 -0.939 20.552 1.00 97.00 176 THR A O 1
ATOM 1329 N N . VAL A 1 177 ? -21.586 -0.250 20.605 1.00 97.25 177 VAL A N 1
ATOM 1330 C CA . VAL A 1 177 ? -21.011 -1.463 20.019 1.00 97.25 177 VAL A CA 1
ATOM 1331 C C . VAL A 1 177 ? -20.442 -2.332 21.133 1.00 97.25 177 VAL A C 1
ATOM 1333 O O . VAL A 1 177 ? -19.698 -1.848 21.986 1.00 97.25 177 VAL A O 1
ATOM 1336 N N . THR A 1 178 ? -20.750 -3.625 21.114 1.00 97.69 178 THR A N 1
ATOM 1337 C CA . THR A 1 178 ? -20.149 -4.622 22.008 1.00 97.69 178 THR A CA 1
ATOM 1338 C C . THR A 1 178 ? -19.485 -5.735 21.206 1.00 97.69 178 THR A C 1
ATOM 1340 O O . THR A 1 178 ? -19.950 -6.066 20.118 1.00 97.69 178 THR A O 1
ATOM 1343 N N . ALA A 1 179 ? -18.405 -6.294 21.747 1.00 97.00 179 ALA A N 1
ATOM 1344 C CA . ALA A 1 179 ? -17.758 -7.519 21.286 1.00 97.00 179 ALA A CA 1
ATOM 1345 C C . ALA A 1 179 ? -17.744 -8.511 22.447 1.00 97.00 179 ALA A C 1
ATOM 1347 O O . ALA A 1 179 ? -17.232 -8.179 23.517 1.00 97.00 179 ALA A O 1
ATOM 1348 N N . ASP A 1 180 ? -18.356 -9.682 22.265 1.00 96.69 180 ASP A N 1
ATOM 1349 C CA . ASP A 1 180 ? -18.461 -10.721 23.302 1.00 96.69 180 ASP A CA 1
ATOM 1350 C C . ASP A 1 180 ? -19.028 -10.168 24.629 1.00 96.69 180 ASP A C 1
ATOM 1352 O O . ASP A 1 180 ? -18.551 -10.451 25.727 1.00 96.69 180 ASP A O 1
ATOM 1356 N N . GLY A 1 181 ? -20.030 -9.287 24.518 1.00 94.94 181 GLY A N 1
ATOM 1357 C CA . GLY A 1 181 ? -20.670 -8.610 25.653 1.00 94.94 181 GLY A CA 1
ATOM 1358 C C . GLY A 1 181 ? -19.887 -7.431 26.248 1.00 94.94 181 GLY A C 1
ATOM 1359 O O . GLY A 1 181 ? -20.403 -6.747 27.128 1.00 94.94 181 GLY A O 1
ATOM 1360 N N . THR A 1 182 ? -18.679 -7.136 25.758 1.00 96.75 182 THR A N 1
ATOM 1361 C CA . THR A 1 182 ? -17.843 -6.028 26.247 1.00 96.75 182 THR A CA 1
ATOM 1362 C C . THR A 1 182 ? -17.995 -4.786 25.373 1.00 96.75 182 THR A C 1
ATOM 1364 O O . THR A 1 182 ? -17.818 -4.852 24.159 1.00 96.75 182 THR A O 1
ATOM 1367 N N . VAL A 1 183 ? -18.270 -3.623 25.976 1.00 97.69 183 VAL A N 1
ATOM 1368 C CA . VAL A 1 183 ? -18.438 -2.353 25.245 1.00 97.69 183 VAL A CA 1
ATOM 1369 C C . VAL A 1 183 ? -17.131 -1.889 24.592 1.00 97.69 183 VAL A C 1
ATOM 1371 O O . VAL A 1 183 ? -16.109 -1.634 25.246 1.00 97.69 183 VAL A O 1
ATOM 1374 N N . LEU A 1 184 ? -17.186 -1.689 23.277 1.00 96.81 184 LEU A N 1
ATOM 1375 C CA . LEU A 1 184 ? -16.107 -1.110 22.496 1.00 96.81 184 LEU A CA 1
ATOM 1376 C C . LEU A 1 184 ? -16.249 0.417 22.452 1.00 96.81 184 LEU A C 1
ATOM 1378 O O . LEU A 1 184 ? -17.222 0.959 21.947 1.00 96.81 184 LEU A O 1
ATOM 1382 N N . THR A 1 185 ? -15.265 1.119 23.004 1.00 95.50 185 THR A N 1
ATOM 1383 C CA . THR A 1 185 ? -15.222 2.583 23.113 1.00 95.50 185 THR A CA 1
ATOM 1384 C C . THR A 1 185 ? -13.783 3.045 23.316 1.00 95.50 185 THR A C 1
ATOM 1386 O O . THR A 1 185 ? -13.063 2.439 24.108 1.00 95.50 185 THR A O 1
ATOM 1389 N N . CYS A 1 186 ? -13.360 4.084 22.615 1.00 93.94 186 CYS A N 1
ATOM 1390 C CA . CYS A 1 186 ? -12.042 4.695 22.755 1.00 93.94 186 CYS A CA 1
ATOM 1391 C C . CYS A 1 186 ? -12.225 6.208 22.839 1.00 93.94 186 CYS A C 1
ATOM 1393 O O . CYS A 1 186 ? -13.092 6.769 22.159 1.00 93.94 186 CYS A O 1
ATOM 1395 N N . THR A 1 187 ? -11.421 6.882 23.655 1.00 96.56 187 THR A N 1
ATOM 1396 C CA . THR A 1 187 ? -11.428 8.345 23.656 1.00 96.56 187 THR A CA 1
ATOM 1397 C C . THR A 1 187 ? -10.807 8.858 22.354 1.00 96.56 187 THR A C 1
ATOM 1399 O O . THR A 1 187 ? -9.888 8.240 21.811 1.00 96.56 187 THR A O 1
ATOM 1402 N N . PRO A 1 188 ? -11.310 9.971 21.797 1.00 95.44 188 PRO A N 1
ATOM 1403 C CA . PRO A 1 188 ? -10.737 10.528 20.581 1.00 95.44 188 PRO A CA 1
ATOM 1404 C C . PRO A 1 188 ? -9.302 11.001 20.842 1.00 95.44 188 PRO A C 1
ATOM 1406 O O . PRO A 1 188 ? -9.033 11.717 21.809 1.00 95.44 188 PRO A O 1
ATOM 1409 N N . ALA A 1 189 ? -8.381 10.627 19.954 1.00 96.00 189 ALA A N 1
ATOM 1410 C CA . ALA A 1 189 ? -6.999 11.078 20.029 1.00 96.00 189 ALA A CA 1
ATOM 1411 C C . ALA A 1 189 ? -6.901 12.581 19.710 1.00 96.00 189 ALA A C 1
ATOM 1413 O O . ALA A 1 189 ? -7.372 13.037 18.669 1.00 96.00 189 ALA A O 1
ATOM 1414 N N . ILE A 1 190 ? -6.252 13.350 20.590 1.00 97.88 190 ILE A N 1
ATOM 1415 C CA . ILE A 1 190 ? -6.016 14.794 20.395 1.00 97.88 190 ILE A CA 1
ATOM 1416 C C . ILE A 1 190 ? -4.833 15.084 19.459 1.00 97.88 190 ILE A C 1
ATOM 1418 O O . ILE A 1 190 ? -4.749 16.153 18.855 1.00 97.88 190 ILE A O 1
ATOM 1422 N N . THR A 1 191 ? -3.902 14.136 19.350 1.00 96.38 191 THR A N 1
ATOM 1423 C CA . THR A 1 191 ? -2.730 14.174 18.475 1.00 96.38 191 THR A CA 1
ATOM 1424 C C . THR A 1 191 ? -2.416 12.760 17.998 1.00 96.38 191 THR A C 1
ATOM 1426 O O . THR A 1 191 ? -2.789 11.778 18.638 1.00 96.38 191 THR A O 1
ATOM 1429 N N . VAL A 1 192 ? -1.721 12.653 16.867 1.00 95.19 192 VAL A N 1
ATOM 1430 C CA . VAL A 1 192 ? -1.270 11.372 16.310 1.00 95.19 192 VAL A CA 1
ATOM 1431 C C . VAL A 1 192 ? 0.198 11.472 15.883 1.00 95.19 192 VAL A C 1
ATOM 1433 O O . VAL A 1 192 ? 0.622 12.546 15.439 1.00 95.19 192 VAL A O 1
ATOM 1436 N N . PRO A 1 193 ? 0.998 10.394 16.004 1.00 93.12 193 PRO A N 1
ATOM 1437 C CA . PRO A 1 193 ? 2.350 10.356 15.451 1.00 93.12 193 PRO A CA 1
ATOM 1438 C C . PRO A 1 193 ? 2.310 10.419 13.916 1.00 93.12 193 PRO A C 1
ATOM 1440 O O . PRO A 1 193 ? 1.240 10.403 13.312 1.00 93.12 193 PRO A O 1
ATOM 1443 N N . LEU A 1 194 ? 3.484 10.495 13.281 1.00 93.88 194 LEU A N 1
ATOM 1444 C CA . LEU A 1 194 ? 3.607 10.508 11.815 1.00 93.88 194 LEU A CA 1
ATOM 1445 C C . LEU A 1 194 ? 2.798 11.635 11.141 1.00 93.88 194 LEU A C 1
ATOM 1447 O O . LEU A 1 194 ? 2.277 11.462 10.049 1.00 93.88 194 LEU A O 1
ATOM 1451 N N . SER A 1 195 ? 2.687 12.790 11.805 1.00 96.25 195 SER A N 1
ATOM 1452 C CA . SER A 1 195 ? 1.918 13.944 11.325 1.00 96.25 195 SER A CA 1
ATOM 1453 C C . SER A 1 195 ? 2.767 15.227 11.325 1.00 96.25 195 SER A C 1
ATOM 1455 O O . SER A 1 195 ? 3.644 15.383 10.477 1.00 96.25 195 SER A O 1
ATOM 1457 N N . ARG A 1 196 ? 2.576 16.116 12.307 1.00 96.06 196 ARG A N 1
ATOM 1458 C CA . ARG A 1 196 ? 3.154 17.471 12.400 1.00 96.06 196 ARG A CA 1
ATOM 1459 C C . ARG A 1 196 ? 4.674 17.547 12.211 1.00 96.06 196 ARG A C 1
ATOM 1461 O O . ARG A 1 196 ? 5.165 18.557 11.732 1.00 96.06 196 ARG A O 1
ATOM 1468 N N . ASN A 1 197 ? 5.414 16.498 12.569 1.00 95.56 197 ASN A N 1
ATOM 1469 C CA . ASN A 1 197 ? 6.876 16.471 12.437 1.00 95.56 197 ASN A CA 1
ATOM 1470 C C . ASN A 1 197 ? 7.368 16.207 11.004 1.00 95.56 197 ASN A C 1
ATOM 1472 O O . ASN A 1 197 ? 8.550 16.388 10.732 1.00 95.56 197 ASN A O 1
ATOM 1476 N N . TYR A 1 198 ? 6.504 15.729 10.104 1.00 94.31 198 TYR A N 1
ATOM 1477 C CA . TYR A 1 198 ? 6.925 15.190 8.808 1.00 94.31 198 TYR A CA 1
ATOM 1478 C C . TYR A 1 198 ? 6.394 15.973 7.615 1.00 94.31 198 TYR A C 1
ATOM 1480 O O . TYR A 1 198 ? 7.043 15.970 6.568 1.00 94.31 198 TYR A O 1
ATOM 1488 N N . PHE A 1 199 ? 5.234 16.615 7.730 1.00 96.06 199 PHE A N 1
ATOM 1489 C CA . PHE A 1 199 ? 4.553 17.261 6.609 1.00 96.06 199 PHE A CA 1
ATOM 1490 C C . PHE A 1 199 ? 4.608 18.781 6.734 1.00 96.06 199 PHE A C 1
ATOM 1492 O O . PHE A 1 199 ? 4.429 19.326 7.818 1.00 96.06 199 PHE A O 1
ATOM 1499 N N . LEU A 1 200 ? 4.887 19.452 5.613 1.00 96.19 200 LEU A N 1
ATOM 1500 C CA . LEU A 1 200 ? 4.915 20.915 5.551 1.00 96.19 200 LEU A CA 1
ATOM 1501 C C . LEU A 1 200 ? 3.497 21.507 5.629 1.00 96.19 200 LEU A C 1
ATOM 1503 O O . LEU A 1 200 ? 3.332 22.616 6.129 1.00 96.19 200 LEU A O 1
ATOM 1507 N N . PHE A 1 201 ? 2.506 20.748 5.147 1.00 93.06 201 PHE A N 1
ATOM 1508 C CA . PHE A 1 201 ? 1.080 21.064 5.137 1.00 93.06 201 PHE A CA 1
ATOM 1509 C C . PHE A 1 201 ? 0.273 19.8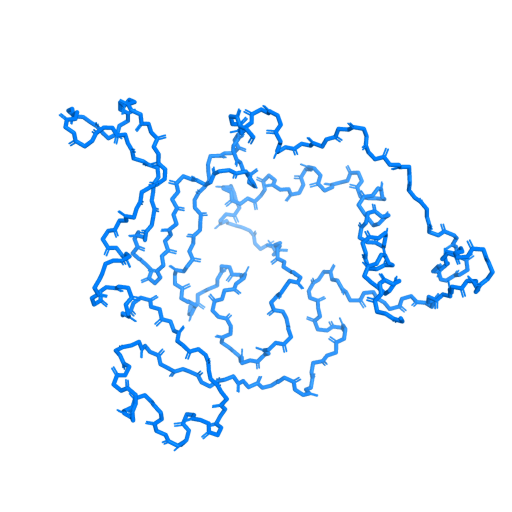15 5.483 1.00 93.06 201 PHE A C 1
ATOM 1511 O O . PHE A 1 201 ? 0.709 18.717 5.056 1.00 93.06 201 PHE A O 1
#

Organism: Nicotiana tabacum (NCBI:txid4097)

Radius of gyration: 21.5 Å; Cα contacts (8 Å, |Δi|>4): 252; chains: 1; bounding box: 59×42×54 Å

InterPro domains:
  IPR011059 Metal-dependent hydrolase, composite domain superfamily [G3DSA:2.30.40.10] (58-114)
  IPR011059 Metal-dependent hydrolase, composite domain superfamily [SSF51338] (58-108)
  IPR017951 Urease alpha subunit, C-terminal [PS51368] (58-201)
  IPR032466 Metal-dependent hydrolase [SSF51556] (58-201)
  IPR050112 Urease Alpha Subunit [PTHR43440] (58-201)

Mean predicted aligned error: 12.17 Å

Solvent-accessible surface area (backbone atoms only — not comparable to full-atom values): 12611 Å² total; per-residue (Å²): 140,78,66,66,67,62,51,54,60,53,52,53,55,51,49,58,52,67,76,38,86,58,56,84,65,64,71,71,68,76,85,81,52,92,83,55,97,77,89,79,72,64,82,88,76,69,79,55,40,20,101,68,67,46,69,68,67,100,48,92,94,45,52,46,58,45,76,44,62,49,82,94,33,59,96,63,54,69,45,33,35,29,36,50,72,31,51,22,31,31,59,37,20,33,89,88,49,101,51,64,76,48,74,68,66,39,82,39,82,33,73,27,57,42,75,67,45,33,26,68,37,37,74,47,78,40,51,48,71,48,54,76,68,41,45,50,69,78,68,68,49,76,38,46,74,44,54,54,35,63,54,84,84,65,54,59,73,71,32,60,99,59,44,84,80,69,58,72,47,66,41,91,87,80,63,52,37,24,44,72,86,41,78,64,79,74,81,83,76,93,72,69,82,85,38,83,92,77,48,98,119

Foldseek 3Di:
DPPLVVVVVVLVVVLVVVVPPPVVVVVVPDPPVPPDDDDDDDFPPQLFPPVQPLDTTPDPPGFPFDFADDPVCPPQDTQFTAFSNHTQWGFFADPPDPDGPHPPTDIDGDPCNDDLNVQDRDEAEDAPVCVVVVVCVVVVRSHHYDYTDDNPVDDLCSRVVGSDDFPWDADPPPRFIDTVNHTRDDDDDPDDPSPPVRDPD

Sequence (201 aa):
MSSSTKFVETCIAIKLLESLKVVILSFVIIVLKALSSEKSSTSTLIVIDSSFILLDILQVGKLADLVVWKPSFFGAKPEMVIKGGVIAWSNMGDPNASIPTPEPVLMRPMFGAFSKAASTNSIAFVSKAALDAGIKHSYGLNKKVEAVSNVRNISKLDMKLNDALPDIKVDPETYTVTADGTVLTCTPAITVPLSRNYFLF